Protein AF-U6N538-F1 (afdb_monomer_lite)

pLDDT: mean 81.76, std 17.02, range [31.06, 97.12]

Radius of gyration: 26.35 Å; chains: 1; bounding box: 72×77×83 Å

Structure (mmCIF, N/CA/C/O backbone):
data_AF-U6N538-F1
#
_entry.id   AF-U6N538-F1
#
loop_
_atom_site.group_PDB
_atom_site.id
_atom_site.type_symbol
_atom_site.label_atom_id
_atom_site.label_alt_id
_atom_site.label_comp_id
_atom_site.label_asym_id
_atom_site.label_entity_id
_atom_site.label_seq_id
_atom_site.pdbx_PDB_ins_code
_atom_site.Cartn_x
_atom_site.Cartn_y
_atom_site.Cartn_z
_atom_site.occupancy
_atom_site.B_iso_or_equiv
_atom_site.auth_seq_id
_atom_site.auth_comp_id
_atom_site.auth_asym_id
_atom_site.auth_atom_id
_atom_site.pdbx_PDB_model_num
ATOM 1 N N . MET A 1 1 ? 24.421 -47.923 -27.855 1.00 43.31 1 MET A N 1
ATOM 2 C CA . MET A 1 1 ? 23.206 -47.092 -27.706 1.00 43.31 1 MET A CA 1
ATOM 3 C C . MET A 1 1 ? 23.652 -45.669 -27.413 1.00 43.31 1 MET A C 1
ATOM 5 O O . MET A 1 1 ? 23.950 -45.353 -26.269 1.00 43.31 1 MET A O 1
ATOM 9 N N . ASP A 1 2 ? 23.772 -44.844 -28.453 1.00 44.78 2 ASP A N 1
ATOM 10 C CA . ASP A 1 2 ? 24.185 -43.442 -28.330 1.00 44.78 2 ASP A CA 1
ATOM 11 C C . ASP A 1 2 ? 22.988 -42.556 -27.977 1.00 44.78 2 ASP A C 1
ATOM 13 O O . ASP A 1 2 ? 22.089 -42.322 -28.790 1.00 44.78 2 ASP A O 1
ATOM 17 N N . LEU A 1 3 ? 22.975 -42.048 -26.746 1.00 48.22 3 LEU A N 1
ATOM 18 C CA . LEU A 1 3 ? 21.994 -41.071 -26.286 1.00 48.22 3 LEU A CA 1
ATOM 19 C C . LEU A 1 3 ? 22.314 -39.697 -26.892 1.00 48.22 3 LEU A C 1
ATOM 21 O O . LEU A 1 3 ? 23.148 -38.939 -26.392 1.00 48.22 3 LEU A O 1
ATOM 25 N N . LYS A 1 4 ? 21.611 -39.362 -27.980 1.00 56.00 4 LYS A N 1
ATOM 26 C CA . LYS A 1 4 ? 21.557 -38.010 -28.555 1.00 56.00 4 LYS A CA 1
ATOM 27 C C . LYS A 1 4 ? 21.114 -37.006 -27.484 1.00 56.00 4 LYS A C 1
ATOM 29 O O . LYS A 1 4 ? 19.943 -36.954 -27.113 1.00 56.00 4 LYS A O 1
ATOM 34 N N . LYS A 1 5 ? 22.043 -36.162 -27.023 1.00 48.75 5 LYS A N 1
ATOM 35 C CA . LYS A 1 5 ? 21.731 -35.006 -26.168 1.00 48.75 5 LYS A CA 1
ATOM 36 C C . LYS A 1 5 ? 20.774 -34.047 -26.900 1.00 48.75 5 LYS A C 1
ATOM 38 O O . LYS A 1 5 ? 21.002 -33.744 -28.075 1.00 48.75 5 LYS A O 1
ATOM 43 N N . PRO A 1 6 ? 19.732 -33.525 -26.231 1.00 50.28 6 PRO A N 1
ATOM 44 C CA . PRO A 1 6 ? 18.789 -32.611 -26.859 1.00 50.28 6 PRO A CA 1
ATOM 45 C C . PRO A 1 6 ? 19.463 -31.269 -27.175 1.00 50.28 6 PRO A C 1
ATOM 47 O O . PRO A 1 6 ? 20.084 -30.639 -26.315 1.00 50.28 6 PRO A O 1
ATOM 50 N N . LYS A 1 7 ? 19.320 -30.812 -28.427 1.00 46.75 7 LYS A N 1
ATOM 51 C CA . LYS A 1 7 ? 19.730 -29.471 -28.867 1.00 46.75 7 LYS A CA 1
ATOM 52 C C . LYS A 1 7 ? 18.913 -28.425 -28.106 1.00 46.75 7 LYS A C 1
ATOM 54 O O . LYS A 1 7 ? 17.742 -28.192 -28.401 1.00 46.75 7 LYS A O 1
ATOM 59 N N . ARG A 1 8 ? 19.545 -27.781 -27.124 1.00 45.06 8 ARG A N 1
ATOM 60 C CA . ARG A 1 8 ? 18.981 -26.665 -26.357 1.00 45.06 8 ARG A CA 1
ATOM 61 C C . ARG A 1 8 ? 18.745 -25.488 -27.313 1.00 45.06 8 ARG A C 1
ATOM 63 O O . ARG A 1 8 ? 19.694 -24.887 -27.811 1.00 45.06 8 ARG A O 1
ATOM 70 N N . LYS A 1 9 ? 17.475 -25.194 -27.610 1.00 47.81 9 LYS A N 1
ATOM 71 C CA . LYS A 1 9 ? 17.048 -24.072 -28.462 1.00 47.81 9 LYS A CA 1
ATOM 72 C C . LYS A 1 9 ? 17.530 -22.767 -27.812 1.00 47.81 9 LYS A C 1
ATOM 74 O O . LYS A 1 9 ? 17.053 -22.391 -26.743 1.00 47.81 9 LYS A O 1
ATOM 79 N N . ARG A 1 10 ? 18.524 -22.116 -28.423 1.00 42.56 10 ARG A N 1
ATOM 80 C CA . ARG A 1 10 ? 19.068 -20.821 -27.988 1.00 42.56 10 ARG A CA 1
ATOM 81 C C . ARG A 1 10 ? 17.936 -19.791 -28.089 1.00 42.56 10 ARG A C 1
ATOM 83 O O . ARG A 1 10 ? 17.480 -19.474 -29.183 1.00 42.56 10 ARG A O 1
ATOM 90 N N . ARG A 1 11 ? 17.423 -19.338 -26.943 1.00 40.53 11 ARG A N 1
ATOM 91 C CA . ARG A 1 11 ? 16.454 -18.237 -26.855 1.00 40.53 11 ARG A CA 1
ATOM 92 C C . ARG A 1 11 ? 17.193 -16.981 -27.331 1.00 40.53 11 ARG A C 1
ATOM 94 O O . ARG A 1 11 ? 18.205 -16.630 -26.734 1.00 40.53 11 ARG A O 1
ATOM 101 N N . ASN A 1 12 ? 16.730 -16.353 -28.412 1.00 31.58 12 ASN A N 1
ATOM 102 C CA . ASN A 1 12 ? 17.233 -15.054 -28.863 1.00 31.58 12 ASN A CA 1
ATOM 103 C C . ASN A 1 12 ? 16.897 -14.007 -27.793 1.00 31.58 12 ASN A C 1
ATOM 105 O O . ASN A 1 12 ? 15.808 -13.436 -27.787 1.00 31.58 12 ASN A O 1
ATOM 109 N N . THR A 1 13 ? 17.817 -13.775 -26.861 1.00 38.44 13 THR A N 1
ATOM 110 C CA . THR A 1 13 ? 17.845 -12.549 -26.068 1.00 38.44 13 THR A CA 1
ATOM 111 C C . THR A 1 13 ? 18.121 -11.403 -27.030 1.00 38.44 13 THR A C 1
ATOM 113 O O . THR A 1 13 ? 19.171 -11.367 -27.668 1.00 38.44 13 THR A O 1
ATOM 116 N N . LYS A 1 14 ? 17.149 -10.497 -27.185 1.00 36.59 14 LYS A N 1
ATOM 117 C CA . LYS A 1 14 ? 17.353 -9.222 -27.876 1.00 36.59 14 LYS A CA 1
ATOM 118 C C . LYS A 1 14 ? 18.520 -8.512 -27.191 1.00 36.59 14 LYS A C 1
ATOM 120 O O . LYS A 1 14 ? 18.381 -8.082 -26.051 1.00 36.59 14 LYS A O 1
ATOM 125 N N . HIS A 1 15 ? 19.661 -8.426 -27.868 1.00 31.06 15 HIS A N 1
ATOM 126 C CA . HIS A 1 15 ? 20.746 -7.552 -27.451 1.00 31.06 15 HIS A CA 1
ATOM 127 C C . HIS A 1 15 ? 20.225 -6.114 -27.474 1.00 31.06 15 HIS A C 1
ATOM 129 O O . HIS A 1 15 ? 19.773 -5.628 -28.512 1.00 31.06 15 HIS A O 1
ATOM 135 N N . HIS A 1 16 ? 20.254 -5.447 -26.322 1.00 34.03 16 HIS A N 1
ATOM 136 C CA . HIS A 1 16 ? 20.175 -3.995 -26.296 1.00 34.03 16 HIS A CA 1
ATOM 137 C C . HIS A 1 16 ? 21.401 -3.437 -27.034 1.00 34.03 16 HIS A C 1
ATOM 139 O O . HIS A 1 16 ? 22.494 -3.986 -26.874 1.00 34.03 16 HIS A O 1
ATOM 145 N N . PRO A 1 17 ? 21.244 -2.393 -27.866 1.00 36.12 17 PRO A N 1
ATOM 146 C CA . PRO A 1 17 ? 22.378 -1.791 -28.544 1.00 36.12 17 PRO A CA 1
ATOM 147 C C . PRO A 1 17 ? 23.342 -1.235 -27.496 1.00 36.12 17 PRO A C 1
ATOM 149 O O . PRO A 1 17 ? 22.990 -0.360 -26.705 1.00 36.12 17 PRO A O 1
ATOM 152 N N . VAL A 1 18 ? 24.558 -1.776 -27.495 1.00 35.47 18 VAL A N 1
ATOM 153 C CA . VAL A 1 18 ? 25.712 -1.161 -26.847 1.00 35.47 18 VAL A CA 1
ATOM 154 C C . VAL A 1 18 ? 25.915 0.177 -27.552 1.00 35.47 18 VAL A C 1
ATOM 156 O O . VAL A 1 18 ? 26.178 0.208 -28.753 1.00 35.47 18 VAL A O 1
ATOM 159 N N . TYR A 1 19 ? 25.709 1.281 -26.834 1.00 34.50 19 TYR A N 1
ATOM 160 C CA . TYR A 1 19 ? 25.955 2.614 -27.375 1.00 34.50 19 TYR A CA 1
ATOM 161 C C . TYR A 1 19 ? 27.431 2.720 -27.788 1.00 34.50 19 TYR A C 1
ATOM 163 O O . TYR A 1 19 ? 28.298 2.464 -26.945 1.00 34.50 19 TYR A O 1
ATOM 171 N N . PRO A 1 20 ? 27.747 3.084 -29.043 1.00 37.22 20 PRO A N 1
ATOM 172 C CA . PRO A 1 20 ? 29.117 3.397 -29.411 1.00 37.22 20 PRO A CA 1
ATOM 173 C C . PRO A 1 20 ? 29.584 4.656 -28.655 1.00 37.22 20 PRO A C 1
ATOM 175 O O . PRO A 1 20 ? 28.759 5.509 -28.307 1.00 37.22 20 PRO A O 1
ATOM 178 N N . PRO A 1 21 ? 30.891 4.784 -28.371 1.00 35.41 21 PRO A N 1
ATOM 179 C CA . PRO A 1 21 ? 31.444 5.992 -27.773 1.00 35.41 21 PRO A CA 1
ATOM 180 C C . PRO A 1 21 ? 31.210 7.202 -28.699 1.00 35.41 21 PRO A C 1
ATOM 182 O O . PRO A 1 21 ? 31.231 7.044 -29.922 1.00 35.41 21 PRO A O 1
ATOM 185 N N . PRO A 1 22 ? 30.986 8.409 -28.149 1.00 39.81 22 PRO A N 1
ATOM 186 C CA . PRO A 1 22 ? 30.790 9.601 -28.959 1.00 39.81 22 PRO A CA 1
ATOM 187 C C . PRO A 1 22 ? 32.109 9.960 -29.651 1.00 39.81 22 PRO A C 1
ATOM 189 O O . PRO A 1 22 ? 33.081 10.347 -29.001 1.00 39.81 22 PRO A O 1
ATOM 192 N N . HIS A 1 23 ? 32.147 9.806 -30.974 1.00 36.75 23 HIS A N 1
ATOM 193 C CA . HIS A 1 23 ? 33.182 10.414 -31.803 1.00 36.75 23 HIS A CA 1
ATOM 194 C C . HIS A 1 23 ? 33.000 11.937 -31.803 1.00 36.75 23 HIS A C 1
ATOM 196 O O . HIS A 1 23 ? 31.875 12.436 -31.818 1.00 36.75 23 HIS A O 1
ATOM 202 N N . GLY A 1 24 ? 34.125 12.650 -31.725 1.00 37.12 24 GLY A N 1
ATOM 203 C CA . GLY A 1 24 ? 34.193 14.098 -31.566 1.00 37.12 24 GLY A CA 1
ATOM 204 C C . GLY A 1 24 ? 33.397 14.864 -32.621 1.00 37.12 24 GLY A C 1
ATOM 205 O O . GLY A 1 24 ? 33.481 14.584 -33.813 1.00 37.12 24 GLY A O 1
ATOM 206 N N . MET A 1 25 ? 32.631 15.845 -32.148 1.00 37.94 25 MET A N 1
ATOM 207 C CA . MET A 1 25 ? 32.045 16.890 -32.977 1.00 37.94 25 MET A CA 1
ATOM 208 C C . MET A 1 25 ? 33.154 17.849 -33.418 1.00 37.94 25 MET A C 1
ATOM 210 O O . MET A 1 25 ? 33.597 18.687 -32.635 1.00 37.94 25 MET A O 1
ATOM 214 N N . GLU A 1 26 ? 33.574 17.745 -34.676 1.00 34.53 26 GLU A N 1
ATOM 215 C CA . GLU A 1 26 ? 34.144 18.881 -35.395 1.00 34.53 26 GLU A CA 1
ATOM 216 C C . GLU A 1 26 ? 32.994 19.756 -35.902 1.00 34.53 26 GLU A C 1
ATOM 218 O O . GLU A 1 26 ? 32.097 19.306 -36.619 1.00 34.53 26 GLU A O 1
ATOM 223 N N . ALA A 1 27 ? 33.002 21.017 -35.480 1.00 35.84 27 ALA A N 1
ATOM 224 C CA . ALA A 1 27 ? 32.077 22.033 -35.942 1.00 35.84 27 ALA A CA 1
ATOM 225 C C . ALA A 1 27 ? 32.477 22.484 -37.354 1.00 35.84 27 ALA A C 1
ATOM 227 O O . ALA A 1 27 ? 33.525 23.095 -37.541 1.00 35.84 27 ALA A O 1
ATOM 228 N N . SER A 1 28 ? 31.616 22.233 -38.338 1.00 34.34 28 SER A N 1
ATOM 229 C CA . SER A 1 28 ? 31.638 22.933 -39.623 1.00 34.34 28 SER A CA 1
ATOM 230 C C . SER A 1 28 ? 30.289 23.621 -39.819 1.00 34.34 28 SER A C 1
ATOM 232 O O . SER A 1 28 ? 29.250 22.994 -40.006 1.00 34.34 28 SER A O 1
ATOM 234 N N . VAL A 1 29 ? 30.311 24.946 -39.685 1.00 35.34 29 VAL A N 1
ATOM 235 C CA . VAL A 1 29 ? 29.186 25.839 -39.963 1.00 35.34 29 VAL A CA 1
ATOM 236 C C . VAL A 1 29 ? 29.325 26.286 -41.414 1.00 35.34 29 VAL A C 1
ATOM 238 O O . VAL A 1 29 ? 30.254 27.020 -41.740 1.00 35.34 29 VAL A O 1
ATOM 241 N N . SER A 1 30 ? 28.399 25.878 -42.281 1.00 34.09 30 SER A N 1
ATOM 242 C CA . SER A 1 30 ? 28.161 26.558 -43.556 1.00 34.09 30 SER A CA 1
ATOM 243 C C . SER A 1 30 ? 26.691 26.942 -43.657 1.00 34.09 30 SER A C 1
ATOM 245 O O . SER A 1 30 ? 25.804 26.090 -43.589 1.00 34.09 30 SER A O 1
ATOM 247 N N . ALA A 1 31 ? 26.461 28.243 -43.799 1.00 41.84 31 ALA A N 1
ATOM 248 C CA . ALA A 1 31 ? 25.170 28.851 -44.058 1.00 41.84 31 ALA A CA 1
ATOM 249 C C . ALA A 1 31 ? 24.687 28.550 -45.486 1.00 41.84 31 ALA A C 1
ATOM 251 O O . ALA A 1 31 ? 25.483 28.489 -46.420 1.00 41.84 31 ALA A O 1
ATOM 252 N N . GLY A 1 32 ? 23.371 28.423 -45.642 1.00 33.66 32 GLY A N 1
ATOM 253 C CA . GLY A 1 32 ? 22.696 28.304 -46.930 1.00 33.66 32 GLY A CA 1
ATOM 254 C C . GLY A 1 32 ? 21.190 28.204 -46.722 1.00 33.66 32 GLY A C 1
ATOM 255 O O . GLY A 1 32 ? 20.657 27.114 -46.541 1.00 33.66 32 GLY A O 1
ATOM 256 N N . ALA A 1 33 ? 20.525 29.356 -46.674 1.00 40.31 33 ALA A N 1
ATOM 257 C CA . ALA A 1 33 ? 19.075 29.463 -46.734 1.00 40.31 33 ALA A CA 1
ATOM 258 C C . ALA A 1 33 ? 18.620 29.372 -48.199 1.00 40.31 33 ALA A C 1
ATOM 260 O O . ALA A 1 33 ? 19.250 29.996 -49.043 1.00 40.31 33 ALA A O 1
ATOM 261 N N . GLU A 1 34 ? 17.534 28.646 -48.480 1.00 40.75 34 GLU A N 1
ATOM 262 C CA . GLU A 1 34 ? 16.336 29.202 -49.134 1.00 40.75 34 GLU A CA 1
ATOM 263 C C . GLU A 1 34 ? 15.205 28.164 -49.301 1.00 40.75 34 GLU A C 1
ATOM 265 O O . GLU A 1 34 ? 15.399 27.031 -49.728 1.00 40.75 34 GLU A O 1
ATOM 270 N N . ALA A 1 35 ? 14.020 28.620 -48.888 1.00 44.84 35 ALA A N 1
ATOM 271 C CA . ALA A 1 35 ? 12.656 28.327 -49.328 1.00 44.84 35 ALA A CA 1
ATOM 272 C C . ALA A 1 35 ? 12.293 26.995 -50.030 1.00 44.84 35 ALA A C 1
ATOM 274 O O . ALA A 1 35 ? 12.550 26.786 -51.211 1.00 44.84 35 ALA A O 1
ATOM 275 N N . SER A 1 36 ? 11.422 26.223 -49.369 1.00 39.75 36 SER A N 1
ATOM 276 C CA . SER A 1 36 ? 10.248 25.624 -50.021 1.00 39.75 36 SER A CA 1
ATOM 277 C C . SER A 1 36 ? 9.129 25.460 -48.988 1.00 39.75 36 SER A C 1
ATOM 279 O O . SER A 1 36 ? 9.187 24.606 -48.101 1.00 39.75 36 SER A O 1
ATOM 281 N N . GLY A 1 37 ? 8.157 26.371 -49.055 1.00 52.94 37 GLY A N 1
ATOM 282 C CA . GLY A 1 37 ? 6.896 26.297 -48.327 1.00 52.94 37 GLY A CA 1
ATOM 283 C C . GLY A 1 37 ? 5.903 25.368 -49.026 1.00 52.94 37 GLY A C 1
ATOM 284 O O . GLY A 1 37 ? 6.018 25.100 -50.218 1.00 52.94 37 GLY A O 1
ATOM 285 N N . ASP A 1 38 ? 4.919 24.925 -48.246 1.00 46.34 38 ASP A N 1
ATOM 286 C CA . ASP A 1 38 ? 3.660 24.308 -48.684 1.00 46.34 38 ASP A CA 1
ATOM 287 C C . ASP A 1 38 ? 3.651 22.808 -49.028 1.00 46.34 38 ASP A C 1
ATOM 289 O O . ASP A 1 38 ? 3.160 22.380 -50.068 1.00 46.34 38 ASP A O 1
ATOM 293 N N . SER A 1 39 ? 4.066 21.960 -48.074 1.00 46.50 39 SER A N 1
ATOM 294 C CA . SER A 1 39 ? 3.574 20.560 -48.016 1.00 46.50 39 SER A CA 1
ATOM 295 C C . SER A 1 39 ? 3.476 19.918 -46.615 1.00 46.50 39 SER A C 1
ATOM 297 O O . SER A 1 39 ? 3.164 18.735 -46.489 1.00 46.50 39 SER A O 1
ATOM 299 N N . VAL A 1 40 ? 3.671 20.669 -45.522 1.00 51.19 40 VAL A N 1
ATOM 300 C CA . VAL A 1 40 ? 3.856 20.086 -44.168 1.00 51.19 40 VAL A CA 1
ATOM 301 C C . VAL A 1 40 ? 2.545 19.832 -43.392 1.00 51.19 40 VAL A C 1
ATOM 303 O O . VAL A 1 40 ? 2.542 19.158 -42.362 1.00 51.19 40 VAL A O 1
ATOM 306 N N . LEU A 1 41 ? 1.388 20.295 -43.873 1.00 51.59 41 LEU A N 1
ATOM 307 C CA . LEU A 1 41 ? 0.141 20.237 -43.089 1.00 51.59 41 LEU A CA 1
ATOM 308 C C . LEU A 1 41 ? -0.630 18.904 -43.169 1.00 51.59 41 LEU A C 1
ATOM 310 O O . LEU A 1 41 ? -1.440 18.631 -42.284 1.00 51.59 41 LEU A O 1
ATOM 314 N N . ALA A 1 42 ? -0.351 18.036 -44.148 1.00 50.50 42 ALA A N 1
ATOM 315 C CA . ALA A 1 42 ? -1.092 16.778 -44.324 1.00 50.50 42 ALA A CA 1
ATOM 316 C C . ALA A 1 42 ? -0.495 15.568 -43.568 1.00 50.50 42 ALA A C 1
ATOM 318 O O . ALA A 1 42 ? -1.235 14.651 -43.221 1.00 50.50 42 ALA A O 1
ATOM 319 N N . GLY A 1 43 ? 0.808 15.569 -43.249 1.00 53.62 43 GLY A N 1
ATOM 320 C CA . GLY A 1 43 ? 1.467 14.467 -42.516 1.00 53.62 43 GLY A CA 1
ATOM 321 C C . GLY A 1 43 ? 1.247 14.481 -40.994 1.00 53.62 43 GLY A C 1
ATOM 322 O O . GLY A 1 43 ? 1.397 13.468 -40.316 1.00 53.62 43 GLY A O 1
ATOM 323 N N . SER A 1 44 ? 0.829 15.624 -40.441 1.00 64.62 44 SER A N 1
ATOM 324 C CA . SER A 1 44 ? 0.655 15.836 -38.993 1.00 64.62 44 SER A CA 1
ATOM 325 C C . SER A 1 44 ? -0.539 15.073 -38.398 1.00 64.62 44 SER A C 1
ATOM 327 O O . SER A 1 44 ? -0.501 14.660 -37.236 1.00 64.62 44 SER A O 1
ATOM 329 N N . SER A 1 45 ? -1.611 14.859 -39.167 1.00 72.69 45 SER A N 1
ATOM 330 C CA . SER A 1 45 ? -2.838 14.221 -38.667 1.00 72.69 45 SER A CA 1
ATOM 331 C C . SER A 1 45 ? -2.724 12.693 -38.604 1.00 72.69 45 SER A C 1
ATOM 333 O O . SER A 1 45 ? -3.158 12.080 -37.624 1.00 72.69 45 SER A O 1
ATOM 335 N N . THR A 1 46 ? -2.079 12.074 -39.595 1.00 80.44 46 THR A N 1
ATOM 336 C CA . THR A 1 46 ? -1.869 10.621 -39.665 1.00 80.44 46 THR A CA 1
ATOM 337 C C . THR A 1 46 ? -0.902 10.128 -38.596 1.00 80.44 46 THR A C 1
ATOM 339 O O . THR A 1 46 ? -1.191 9.137 -37.924 1.00 80.44 46 THR A O 1
ATOM 342 N N . ASP A 1 47 ? 0.191 10.850 -38.352 1.00 80.25 47 ASP A N 1
ATOM 343 C CA . ASP A 1 47 ? 1.186 10.467 -37.343 1.00 80.25 47 ASP A CA 1
ATOM 344 C C . ASP A 1 47 ? 0.641 10.597 -35.912 1.00 80.25 47 ASP A C 1
ATOM 346 O O . ASP A 1 47 ? 0.861 9.725 -35.058 1.00 80.25 47 ASP A O 1
ATOM 350 N N . LYS A 1 48 ? -0.166 11.635 -35.649 1.00 83.50 48 LYS A N 1
ATOM 351 C CA . LYS A 1 48 ? -0.910 11.779 -34.386 1.00 83.50 48 LYS A CA 1
ATOM 352 C C . LYS A 1 48 ? -1.897 10.632 -34.175 1.00 83.50 48 LYS A C 1
ATOM 354 O O . LYS A 1 48 ? -1.948 10.060 -33.090 1.00 83.50 48 LYS A O 1
ATOM 359 N N . LEU A 1 49 ? -2.631 10.229 -35.210 1.00 85.31 49 LEU A N 1
ATOM 360 C CA . LEU A 1 49 ? -3.555 9.101 -35.106 1.00 85.31 49 LEU A CA 1
ATOM 361 C C . LEU A 1 49 ? -2.823 7.770 -34.854 1.00 85.31 49 LEU A C 1
ATOM 363 O O . LEU A 1 49 ? -3.267 6.964 -34.036 1.00 85.31 49 LEU A O 1
ATOM 367 N N . ILE A 1 50 ? -1.691 7.533 -35.525 1.00 86.19 50 ILE A N 1
ATOM 368 C CA . ILE A 1 50 ? -0.881 6.319 -35.341 1.00 86.19 50 ILE A CA 1
ATOM 369 C C . ILE A 1 50 ? -0.302 6.262 -33.921 1.00 86.19 50 ILE A C 1
ATOM 371 O O . ILE A 1 50 ? -0.356 5.211 -33.277 1.00 86.19 50 ILE A O 1
ATOM 375 N N . SER A 1 51 ? 0.226 7.377 -33.409 1.00 85.25 51 SER A N 1
ATOM 376 C CA . SER A 1 51 ? 0.741 7.456 -32.036 1.00 85.25 51 SER A CA 1
ATOM 377 C C . SER A 1 51 ? -0.354 7.234 -30.986 1.00 85.25 51 SER A C 1
ATOM 379 O O . SER A 1 51 ? -0.135 6.452 -30.059 1.00 85.25 51 SER A O 1
ATOM 381 N N . LEU A 1 52 ? -1.551 7.801 -31.177 1.00 86.75 52 LEU A N 1
ATOM 382 C CA . LEU A 1 52 ? -2.708 7.570 -30.306 1.00 86.75 52 LEU A CA 1
ATOM 383 C C . LEU A 1 52 ? -3.123 6.091 -30.297 1.00 86.75 52 LEU A C 1
ATOM 385 O O . LEU A 1 52 ? -3.306 5.506 -29.232 1.00 86.75 52 LEU A O 1
ATOM 389 N N . LYS A 1 53 ? -3.205 5.450 -31.473 1.00 90.62 53 LYS A N 1
ATOM 390 C CA . LYS A 1 53 ? -3.528 4.016 -31.586 1.00 90.62 53 LYS A CA 1
ATOM 391 C C . LYS A 1 53 ? -2.502 3.137 -30.869 1.00 90.62 53 LYS A C 1
ATOM 393 O O . LYS A 1 53 ? -2.883 2.192 -30.183 1.00 90.62 53 LYS A O 1
ATOM 398 N N . ARG A 1 54 ? -1.206 3.450 -30.989 1.00 88.50 54 ARG A N 1
ATOM 399 C CA . ARG A 1 54 ? -0.137 2.728 -30.274 1.00 88.50 54 ARG A CA 1
ATOM 400 C C . ARG A 1 54 ? -0.230 2.925 -28.761 1.00 88.50 54 ARG A C 1
ATOM 402 O O . ARG A 1 54 ? -0.077 1.952 -28.029 1.00 88.50 54 ARG A O 1
ATOM 409 N N . ALA A 1 55 ? -0.497 4.148 -28.303 1.00 86.56 55 ALA A N 1
ATOM 410 C CA . ALA A 1 55 ? -0.671 4.453 -26.885 1.00 86.56 55 ALA A CA 1
ATOM 411 C C . ALA A 1 55 ? -1.887 3.723 -26.293 1.00 86.56 55 ALA A C 1
ATOM 413 O O . ALA A 1 55 ? -1.766 3.092 -25.247 1.00 86.56 55 ALA A O 1
ATOM 414 N N . ALA A 1 56 ? -3.021 3.724 -27.001 1.00 88.56 56 ALA A N 1
ATOM 415 C CA . ALA A 1 56 ? -4.216 2.987 -26.602 1.00 88.56 56 ALA A CA 1
ATOM 416 C C . ALA A 1 56 ? -3.958 1.474 -26.546 1.00 88.56 56 ALA A C 1
ATOM 418 O O . ALA A 1 56 ? -4.258 0.837 -25.542 1.00 88.56 56 ALA A O 1
ATOM 419 N N . ALA A 1 57 ? -3.338 0.895 -27.581 1.00 90.06 57 ALA A N 1
ATOM 420 C CA . ALA A 1 57 ? -3.001 -0.530 -27.601 1.00 90.06 57 ALA A CA 1
ATOM 421 C C . ALA A 1 57 ? -2.060 -0.924 -26.447 1.00 90.06 57 ALA A C 1
ATOM 423 O O . ALA A 1 57 ? -2.235 -1.978 -25.837 1.00 90.06 57 ALA A O 1
ATOM 424 N N . TYR A 1 58 ? -1.084 -0.070 -26.127 1.00 87.50 58 TYR A N 1
ATOM 425 C CA . TYR A 1 58 ? -0.197 -0.252 -24.979 1.00 87.50 58 TYR A CA 1
ATOM 426 C C .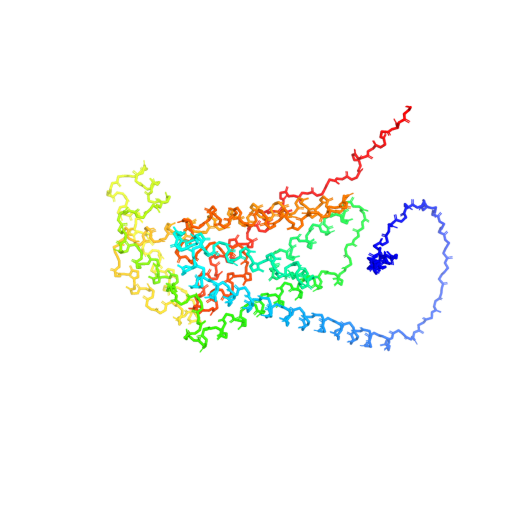 TYR A 1 58 ? -0.967 -0.201 -23.651 1.00 87.50 58 TYR A C 1
ATOM 428 O O . TYR A 1 58 ? -0.829 -1.112 -22.837 1.00 87.50 58 TYR A O 1
ATOM 436 N N . PHE A 1 59 ? -1.826 0.806 -23.469 1.00 89.00 59 PHE A N 1
ATOM 437 C CA . PHE A 1 59 ? -2.663 0.953 -22.278 1.00 89.00 59 PHE A CA 1
ATOM 438 C C . PHE A 1 59 ? -3.572 -0.263 -22.066 1.00 89.00 59 PHE A C 1
ATOM 440 O O . PHE A 1 59 ? -3.550 -0.854 -20.993 1.00 89.00 59 PHE A O 1
ATOM 447 N N . PHE A 1 60 ? -4.316 -0.694 -23.091 1.00 90.81 60 PHE A N 1
ATOM 448 C CA . PHE A 1 60 ? -5.209 -1.853 -22.988 1.00 90.81 60 PHE A CA 1
ATOM 449 C C . PHE A 1 60 ? -4.458 -3.145 -22.682 1.00 90.81 60 PHE A C 1
ATOM 451 O O . PHE A 1 60 ? -4.912 -3.943 -21.864 1.00 90.81 60 PHE A O 1
ATOM 458 N N . ARG A 1 61 ? -3.296 -3.352 -23.311 1.00 89.75 61 ARG A N 1
ATOM 459 C CA . ARG A 1 61 ? -2.460 -4.521 -23.036 1.00 89.75 61 ARG A CA 1
ATOM 460 C C . ARG A 1 61 ? -2.005 -4.548 -21.578 1.00 89.75 61 ARG A C 1
ATOM 462 O O . ARG A 1 61 ? -2.093 -5.598 -20.946 1.00 89.75 61 ARG A O 1
ATOM 469 N N . ASN A 1 62 ? -1.528 -3.421 -21.055 1.00 86.75 62 ASN A N 1
ATOM 470 C CA . ASN A 1 62 ? -1.086 -3.336 -19.666 1.00 86.75 62 ASN A CA 1
ATOM 471 C C . ASN A 1 62 ? -2.250 -3.435 -18.683 1.00 86.75 62 ASN A C 1
ATOM 473 O O . ASN A 1 62 ? -2.123 -4.113 -17.672 1.00 86.75 62 ASN A O 1
ATOM 477 N N . TYR A 1 63 ? -3.396 -2.838 -19.005 1.00 90.38 63 TYR A N 1
ATOM 478 C CA . TYR A 1 63 ? -4.612 -2.950 -18.209 1.00 90.38 63 TYR A CA 1
ATOM 479 C C . TYR A 1 63 ? -5.073 -4.409 -18.092 1.00 90.38 63 TYR A C 1
ATOM 481 O O . TYR A 1 63 ? -5.281 -4.903 -16.988 1.00 90.38 63 TYR A O 1
ATOM 489 N N . ALA A 1 64 ? -5.148 -5.137 -19.211 1.00 91.06 64 ALA A N 1
ATOM 490 C CA . ALA A 1 64 ? -5.516 -6.552 -19.212 1.00 91.06 64 ALA A CA 1
ATOM 491 C C . ALA A 1 64 ? -4.502 -7.418 -18.444 1.00 91.06 64 ALA A C 1
ATOM 493 O O . ALA A 1 64 ? -4.894 -8.285 -17.663 1.00 91.06 64 ALA A O 1
ATOM 494 N N . ALA A 1 65 ? -3.202 -7.162 -18.626 1.00 88.88 65 ALA A N 1
ATOM 495 C CA . ALA A 1 65 ? -2.155 -7.836 -17.861 1.00 88.88 65 ALA A CA 1
ATOM 496 C C . ALA A 1 65 ? -2.258 -7.527 -16.358 1.00 88.88 65 ALA A C 1
ATOM 498 O O . ALA A 1 65 ? -2.090 -8.429 -15.542 1.00 88.88 65 ALA A O 1
ATOM 499 N N . SER A 1 66 ? -2.587 -6.283 -15.999 1.00 89.69 66 SER A N 1
ATOM 500 C CA . SER A 1 66 ? -2.807 -5.861 -14.617 1.00 89.69 66 SER A CA 1
ATOM 501 C C . SER A 1 66 ? -4.018 -6.554 -13.999 1.00 89.69 66 SER A C 1
ATOM 503 O O . SER A 1 66 ? -3.907 -7.056 -12.885 1.00 89.69 66 SER A O 1
ATOM 505 N N . ILE A 1 67 ? -5.146 -6.655 -14.712 1.00 92.75 67 ILE A N 1
ATOM 506 C CA . ILE A 1 67 ? -6.314 -7.414 -14.239 1.00 92.75 67 ILE A CA 1
ATOM 507 C C . ILE A 1 67 ? -5.920 -8.863 -13.958 1.00 92.75 67 ILE A C 1
ATOM 509 O O . ILE A 1 67 ? -6.206 -9.380 -12.880 1.00 92.75 67 ILE A O 1
ATOM 513 N N . ALA A 1 68 ? -5.250 -9.516 -14.912 1.00 92.25 68 ALA A N 1
ATOM 514 C CA . ALA A 1 68 ? -4.840 -10.907 -14.760 1.00 92.25 68 ALA A CA 1
ATOM 515 C C . ALA A 1 68 ? -3.898 -11.091 -13.559 1.00 92.25 68 ALA A C 1
ATOM 517 O O . ALA A 1 68 ? -4.079 -12.026 -12.782 1.00 92.25 68 ALA A O 1
ATOM 518 N N . PHE A 1 69 ? -2.940 -10.177 -13.380 1.00 90.31 69 PHE A N 1
ATOM 519 C CA . PHE A 1 69 ? -2.020 -10.179 -12.247 1.00 90.31 69 PHE A CA 1
ATOM 520 C C . PHE A 1 69 ? -2.746 -9.995 -10.913 1.00 90.31 69 PHE A C 1
ATOM 522 O O . PHE A 1 69 ? -2.600 -10.828 -10.025 1.00 90.31 69 PHE A O 1
ATOM 529 N N . HIS A 1 70 ? -3.562 -8.947 -10.778 1.00 91.44 70 HIS A N 1
ATOM 530 C CA . HIS A 1 70 ? -4.257 -8.633 -9.530 1.00 91.44 70 HIS A CA 1
ATOM 531 C C . HIS A 1 70 ? -5.277 -9.711 -9.153 1.00 91.44 70 HIS A C 1
ATOM 533 O O . HIS A 1 70 ? -5.376 -10.080 -7.986 1.00 91.44 70 HIS A O 1
ATOM 539 N N . ALA A 1 71 ? -5.980 -10.287 -10.135 1.00 92.50 71 ALA A N 1
ATOM 540 C CA . ALA A 1 71 ? -6.839 -11.443 -9.901 1.00 92.50 71 ALA A CA 1
ATOM 541 C C . ALA A 1 71 ? -6.018 -12.649 -9.418 1.00 92.50 71 ALA A C 1
ATOM 543 O O . ALA A 1 71 ? -6.390 -13.307 -8.448 1.00 92.50 71 ALA A O 1
ATOM 544 N N . TYR A 1 72 ? -4.870 -12.913 -10.044 1.00 92.38 72 TYR A N 1
ATOM 545 C CA . TYR A 1 72 ? -3.987 -14.008 -9.655 1.00 92.38 72 TYR A CA 1
ATOM 546 C C . TYR A 1 72 ? -3.479 -13.870 -8.214 1.00 92.38 72 TYR A C 1
ATOM 548 O O . TYR A 1 72 ? -3.629 -14.803 -7.426 1.00 92.38 72 TYR A O 1
ATOM 556 N N . ILE A 1 73 ? -2.932 -12.709 -7.841 1.00 90.06 73 ILE A N 1
ATOM 557 C CA . ILE A 1 73 ? -2.409 -12.487 -6.483 1.00 90.06 73 ILE A CA 1
ATOM 558 C C . ILE A 1 73 ? -3.512 -12.379 -5.423 1.00 90.06 73 ILE A C 1
ATOM 560 O O . ILE A 1 73 ? -3.226 -12.613 -4.255 1.00 90.06 73 ILE A O 1
ATOM 564 N N . ALA A 1 74 ? -4.755 -12.059 -5.796 1.00 90.44 74 ALA A N 1
ATOM 565 C CA . ALA A 1 74 ? -5.885 -12.069 -4.868 1.00 90.44 74 ALA A CA 1
ATOM 566 C C . ALA A 1 74 ? -6.380 -13.497 -4.592 1.00 90.44 74 ALA A C 1
ATOM 568 O O . ALA A 1 74 ? -6.534 -13.902 -3.440 1.00 90.44 74 ALA A O 1
ATOM 569 N N . PHE A 1 75 ? -6.627 -14.275 -5.649 1.00 92.19 75 PHE A N 1
ATOM 570 C CA . PHE A 1 75 ? -7.279 -15.577 -5.523 1.00 92.19 75 PHE A CA 1
ATOM 571 C C . PHE A 1 75 ? -6.313 -16.714 -5.196 1.00 92.19 75 PHE A C 1
ATOM 573 O O . PHE A 1 75 ? -6.700 -17.646 -4.492 1.00 92.19 75 PHE A O 1
ATOM 580 N N . LEU A 1 76 ? -5.060 -16.670 -5.662 1.00 92.06 76 LEU A N 1
ATOM 581 C CA . LEU A 1 76 ? -4.132 -17.770 -5.408 1.00 92.06 76 LEU A CA 1
ATOM 582 C C . LEU A 1 76 ? -3.832 -17.950 -3.908 1.00 92.06 76 LEU A C 1
ATOM 584 O O . LEU A 1 76 ? -3.961 -19.080 -3.434 1.00 92.06 76 LEU A O 1
ATOM 588 N N . PRO A 1 77 ? -3.500 -16.903 -3.123 1.00 89.25 77 PRO A N 1
ATOM 589 C CA . PRO A 1 77 ? -3.328 -17.056 -1.681 1.00 89.25 77 PRO A CA 1
ATOM 590 C C . PRO A 1 77 ? -4.586 -17.572 -0.986 1.00 89.25 77 PRO A C 1
ATOM 592 O O . PRO A 1 77 ? -4.504 -18.478 -0.162 1.00 89.25 77 PRO A O 1
ATOM 595 N N . ALA A 1 78 ? -5.757 -17.078 -1.385 1.00 89.00 78 ALA A N 1
ATOM 596 C CA . ALA A 1 78 ? -7.038 -17.504 -0.833 1.00 89.00 78 ALA A CA 1
ATOM 597 C C . ALA A 1 78 ? -7.328 -18.996 -1.050 1.00 89.00 78 ALA A C 1
ATOM 599 O O . ALA A 1 78 ? -7.907 -19.648 -0.185 1.00 89.00 78 ALA A O 1
ATOM 600 N N . LEU A 1 79 ? -6.896 -19.546 -2.188 1.00 92.19 79 LEU A N 1
ATOM 601 C CA . LEU A 1 79 ? -6.994 -20.973 -2.486 1.00 92.19 79 LEU A CA 1
ATOM 602 C C . LEU A 1 79 ? -5.935 -21.788 -1.736 1.00 92.19 79 LEU A C 1
ATOM 604 O O . LEU A 1 79 ? -6.229 -22.873 -1.236 1.00 92.19 79 LEU A O 1
ATOM 608 N N . LEU A 1 80 ? -4.702 -21.282 -1.655 1.00 92.62 80 LEU A N 1
ATOM 609 C CA . LEU A 1 80 ? -3.583 -22.012 -1.063 1.00 92.62 80 LEU A CA 1
ATOM 610 C C . LEU A 1 80 ? -3.635 -22.050 0.467 1.00 92.62 80 LEU A C 1
ATOM 612 O O . LEU A 1 80 ? -3.290 -23.082 1.034 1.00 92.62 80 LEU A O 1
ATOM 616 N N . ILE A 1 81 ? -4.069 -20.983 1.144 1.00 90.81 81 ILE A N 1
ATOM 617 C CA . ILE A 1 81 ? -4.077 -20.910 2.616 1.00 90.81 81 ILE A CA 1
ATOM 618 C C . ILE A 1 81 ? -4.887 -22.064 3.245 1.00 90.81 81 ILE A C 1
ATOM 620 O O . ILE A 1 81 ? -4.324 -22.771 4.085 1.00 90.81 81 ILE A O 1
ATOM 624 N N . PRO A 1 82 ? -6.146 -22.348 2.845 1.00 91.62 82 PRO A N 1
ATOM 625 C CA . PRO A 1 82 ? -6.918 -23.455 3.415 1.00 91.62 82 PRO A CA 1
ATOM 626 C C . PRO A 1 82 ? -6.322 -24.833 3.120 1.00 91.62 82 PRO A C 1
ATOM 628 O O . PRO A 1 82 ? -6.476 -25.753 3.924 1.00 91.62 82 PRO A O 1
ATOM 631 N N . ILE A 1 83 ? -5.663 -24.990 1.966 1.00 94.69 83 ILE A N 1
ATOM 632 C CA . ILE A 1 83 ? -4.983 -26.234 1.588 1.00 94.69 83 ILE A CA 1
ATOM 633 C C . ILE A 1 83 ? -3.764 -26.421 2.490 1.00 94.69 83 ILE A C 1
ATOM 635 O O . ILE A 1 83 ? -3.658 -27.435 3.178 1.00 94.69 83 ILE A O 1
ATOM 639 N N . LEU A 1 84 ? -2.888 -25.416 2.552 1.00 92.81 84 LEU A N 1
ATOM 640 C CA . LEU A 1 84 ? -1.665 -25.458 3.345 1.00 92.81 84 LEU A CA 1
ATOM 641 C C . LEU A 1 84 ? -1.966 -25.634 4.834 1.00 92.81 84 LEU A C 1
ATOM 643 O O . LEU A 1 84 ? -1.359 -26.487 5.475 1.00 92.81 84 LEU A O 1
ATOM 647 N N . GLY A 1 85 ? -2.968 -24.930 5.364 1.00 93.00 85 GLY A N 1
ATOM 648 C CA . GLY A 1 85 ? -3.396 -25.059 6.758 1.00 93.00 85 GLY A CA 1
ATOM 649 C C . GLY A 1 85 ? -3.873 -26.465 7.145 1.00 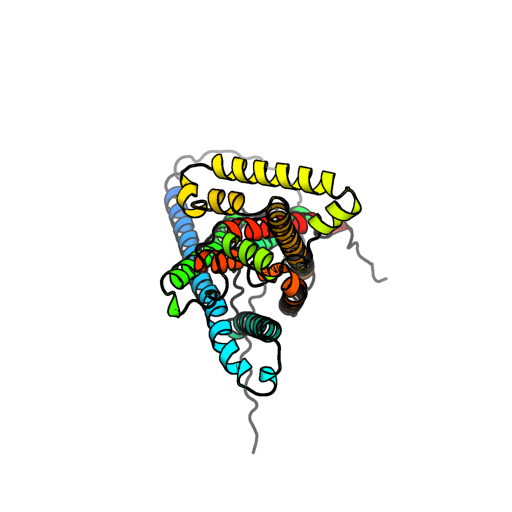93.00 85 GLY A C 1
ATOM 650 O O . GLY A 1 85 ? -3.846 -26.817 8.322 1.00 93.00 85 GLY A O 1
ATOM 651 N N . LYS A 1 86 ? -4.265 -27.304 6.176 1.00 95.31 86 LYS A N 1
ATOM 652 C CA . LYS A 1 86 ? -4.656 -28.708 6.405 1.00 95.31 86 LYS A CA 1
ATOM 653 C C . LYS A 1 86 ? -3.527 -29.706 6.145 1.00 95.31 86 LYS A C 1
ATOM 655 O O . LYS A 1 86 ? -3.622 -30.853 6.575 1.00 95.31 86 LYS A O 1
ATOM 660 N N . THR A 1 87 ? -2.467 -29.301 5.452 1.00 93.69 87 THR A N 1
ATOM 661 C CA . THR A 1 87 ? -1.349 -30.183 5.088 1.00 93.69 87 THR A CA 1
ATOM 662 C C . THR A 1 87 ? -0.211 -30.107 6.100 1.00 93.69 87 THR A C 1
ATOM 664 O O . THR A 1 87 ? 0.206 -29.025 6.505 1.00 93.69 87 THR A O 1
ATOM 667 N N . THR A 1 88 ? 0.356 -31.246 6.491 1.00 92.50 88 THR A N 1
ATOM 668 C CA . THR A 1 88 ? 1.613 -31.282 7.250 1.00 92.50 88 THR A CA 1
ATOM 669 C C . THR A 1 88 ? 2.797 -30.993 6.311 1.00 92.50 88 THR A C 1
ATOM 671 O O . THR A 1 88 ? 2.795 -31.471 5.178 1.00 92.50 88 THR A O 1
ATOM 674 N N . PRO A 1 89 ? 3.813 -30.206 6.726 1.00 90.56 89 PRO A N 1
ATOM 675 C CA . PRO A 1 89 ? 4.047 -29.643 8.064 1.00 90.56 89 PRO A CA 1
ATOM 676 C C . PRO A 1 89 ? 3.375 -28.278 8.333 1.00 90.56 89 PRO A C 1
ATOM 678 O O . PRO A 1 89 ? 3.455 -27.772 9.452 1.00 90.56 89 PRO A O 1
ATOM 681 N N . PHE A 1 90 ? 2.729 -27.679 7.331 1.00 91.62 90 PHE A N 1
ATOM 682 C CA . PHE A 1 90 ? 2.202 -26.308 7.364 1.00 91.62 90 PHE A CA 1
ATOM 683 C C . PHE A 1 90 ? 1.012 -26.099 8.308 1.00 91.62 90 PHE A C 1
ATOM 685 O O . PHE A 1 90 ? 0.781 -24.981 8.753 1.00 91.62 90 PHE A O 1
ATOM 692 N N . SER A 1 91 ? 0.304 -27.160 8.693 1.00 90.25 91 SER A N 1
ATOM 693 C CA . SER A 1 91 ? -0.814 -27.089 9.644 1.00 90.25 91 SER A CA 1
ATOM 694 C C . SER A 1 91 ? -0.437 -26.566 11.035 1.00 90.25 91 SER A C 1
ATOM 696 O O . SER A 1 91 ? -1.313 -26.176 11.800 1.00 90.25 91 SER A O 1
ATOM 698 N N . ARG A 1 92 ? 0.859 -26.548 11.378 1.00 90.19 92 ARG A N 1
ATOM 699 C CA . ARG A 1 92 ? 1.378 -25.971 12.632 1.00 90.19 92 ARG A CA 1
ATOM 700 C C . ARG A 1 92 ? 1.818 -24.513 12.502 1.00 90.19 92 ARG A C 1
ATOM 702 O O . ARG A 1 92 ? 2.244 -23.924 13.492 1.00 90.19 92 ARG A O 1
ATOM 709 N N . TRP A 1 93 ? 1.809 -23.956 11.296 1.00 87.81 93 TRP A N 1
ATOM 710 C CA . TRP A 1 93 ? 2.259 -22.590 11.059 1.00 87.81 93 TRP A CA 1
ATOM 711 C C . TRP A 1 93 ? 1.161 -21.602 11.446 1.00 87.81 93 TRP A C 1
ATOM 713 O O . TRP A 1 93 ? -0.027 -21.917 11.389 1.00 87.81 93 TRP A O 1
ATOM 723 N N . SER A 1 94 ? 1.554 -20.390 11.839 1.00 87.56 94 SER A N 1
ATOM 724 C CA . SER A 1 94 ? 0.590 -19.317 12.075 1.00 87.56 94 SER A CA 1
ATOM 725 C C . SER A 1 94 ? -0.097 -18.916 10.767 1.00 87.56 94 SER A C 1
ATOM 727 O O . SER A 1 94 ? 0.488 -19.024 9.685 1.00 87.56 94 SER A O 1
ATOM 729 N N . SER A 1 95 ? -1.327 -18.400 10.864 1.00 85.12 95 SER A N 1
ATOM 730 C CA . SER A 1 95 ? -2.047 -17.869 9.697 1.00 85.12 95 SER A CA 1
ATOM 731 C C . SER A 1 95 ? -1.220 -16.805 8.970 1.00 85.12 95 SER A C 1
ATOM 733 O O . SER A 1 95 ? -1.149 -16.820 7.747 1.00 85.12 95 SER A O 1
ATOM 735 N N . ASP A 1 96 ? -0.533 -15.940 9.720 1.00 79.25 96 ASP A N 1
ATOM 736 C CA . ASP A 1 96 ? 0.349 -14.907 9.174 1.00 79.25 96 ASP A CA 1
ATOM 737 C C . ASP A 1 96 ? 1.482 -15.515 8.330 1.00 79.25 96 ASP A C 1
ATOM 739 O O . ASP A 1 96 ? 1.723 -15.074 7.208 1.00 79.25 96 ASP A O 1
ATOM 743 N N . ALA A 1 97 ? 2.138 -16.574 8.819 1.00 82.38 97 ALA A N 1
ATOM 744 C CA . ALA A 1 97 ? 3.211 -17.248 8.087 1.00 82.38 97 ALA A CA 1
ATOM 745 C C . ALA A 1 97 ? 2.710 -17.911 6.792 1.00 82.38 97 ALA A C 1
ATOM 747 O O . ALA A 1 97 ? 3.397 -17.864 5.769 1.00 82.38 97 ALA A O 1
ATOM 748 N N . LEU A 1 98 ? 1.506 -18.495 6.811 1.00 87.38 98 LEU A N 1
ATOM 749 C CA . LEU A 1 98 ? 0.871 -19.046 5.609 1.00 87.38 98 LEU A CA 1
ATOM 750 C C . LEU A 1 98 ? 0.518 -17.947 4.601 1.00 87.38 98 LEU A C 1
ATOM 752 O O . LEU A 1 98 ? 0.751 -18.120 3.403 1.00 87.38 98 LEU A O 1
ATOM 756 N N . THR A 1 99 ? 0.016 -16.803 5.066 1.00 83.81 99 THR A N 1
ATOM 757 C CA . THR A 1 99 ? -0.250 -15.640 4.211 1.00 83.81 99 THR A CA 1
ATOM 758 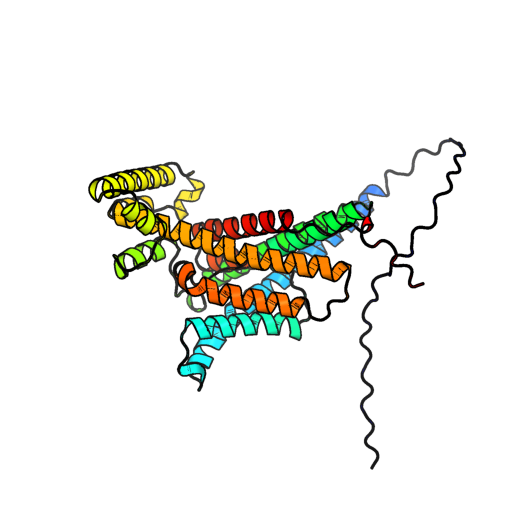C C . THR A 1 99 ? 1.031 -15.152 3.542 1.00 83.81 99 THR A C 1
ATOM 760 O O . THR A 1 99 ? 1.066 -15.027 2.320 1.00 83.81 99 THR A O 1
ATOM 763 N N . VAL A 1 100 ? 2.122 -14.966 4.296 1.00 80.38 100 VAL A N 1
ATOM 764 C CA . VAL A 1 100 ? 3.409 -14.553 3.710 1.00 80.38 100 VAL A CA 1
ATOM 765 C C . VAL A 1 100 ? 3.893 -15.550 2.667 1.00 80.38 100 VAL A C 1
ATOM 767 O O . VAL A 1 100 ? 4.260 -15.156 1.560 1.00 80.38 100 VAL A O 1
ATOM 770 N N . LEU A 1 101 ? 3.885 -16.843 3.001 1.00 86.00 101 LEU A N 1
ATOM 771 C CA . LEU A 1 101 ? 4.350 -17.888 2.095 1.00 86.00 101 LEU A CA 1
ATOM 772 C C . LEU A 1 101 ? 3.549 -17.888 0.791 1.00 86.00 101 LEU A C 1
ATOM 774 O O . LEU A 1 101 ? 4.127 -17.960 -0.291 1.00 86.00 101 LEU A O 1
ATOM 778 N N . THR A 1 102 ? 2.225 -17.804 0.875 1.00 89.00 102 THR A N 1
ATOM 779 C CA . THR A 1 102 ? 1.357 -17.864 -0.305 1.00 89.00 102 THR A CA 1
ATOM 780 C C . THR A 1 102 ? 1.450 -16.614 -1.172 1.00 89.00 102 THR A C 1
ATOM 782 O O . THR A 1 102 ? 1.511 -16.741 -2.395 1.00 89.00 102 THR A O 1
ATOM 785 N N . VAL A 1 103 ? 1.560 -15.426 -0.570 1.00 82.75 103 VAL A N 1
ATOM 786 C CA . VAL A 1 103 ? 1.837 -14.173 -1.291 1.00 82.75 103 VAL A CA 1
ATOM 787 C C . VAL A 1 103 ? 3.201 -14.235 -1.979 1.00 82.75 103 VAL A C 1
ATOM 789 O O . VAL A 1 103 ? 3.326 -13.856 -3.146 1.00 82.75 103 VAL A O 1
ATOM 792 N N . PHE A 1 104 ? 4.225 -14.759 -1.302 1.00 84.00 104 PHE A N 1
ATOM 793 C CA . PHE A 1 104 ? 5.549 -14.945 -1.888 1.00 84.00 104 PHE A CA 1
ATOM 794 C C . PHE A 1 104 ? 5.517 -15.918 -3.066 1.00 84.00 104 PHE A C 1
ATOM 796 O O . PHE A 1 104 ? 6.031 -15.601 -4.136 1.00 84.00 104 PHE A O 1
ATOM 803 N N . VAL A 1 105 ? 4.882 -17.082 -2.898 1.00 88.31 105 VAL A N 1
ATOM 804 C CA . VAL A 1 105 ? 4.728 -18.077 -3.966 1.00 88.31 105 VAL A CA 1
ATOM 805 C C . VAL A 1 105 ? 3.981 -17.471 -5.148 1.00 88.31 105 VAL A C 1
ATOM 807 O O . VAL A 1 105 ? 4.428 -17.647 -6.278 1.00 88.31 105 VAL A O 1
ATOM 810 N N . ALA A 1 106 ? 2.906 -16.712 -4.919 1.00 88.25 106 ALA A N 1
ATOM 811 C CA . ALA A 1 106 ? 2.182 -16.024 -5.983 1.00 88.25 106 ALA A CA 1
ATOM 812 C C . ALA A 1 106 ? 3.100 -15.062 -6.757 1.00 88.25 106 ALA A C 1
ATOM 814 O O . ALA A 1 106 ? 3.249 -15.189 -7.972 1.00 88.25 106 ALA A O 1
ATOM 815 N N . ASN A 1 107 ? 3.804 -14.166 -6.067 1.00 83.00 107 ASN A N 1
ATOM 816 C CA . ASN A 1 107 ? 4.709 -13.220 -6.722 1.00 83.00 107 ASN A CA 1
ATOM 817 C C . ASN A 1 107 ? 5.866 -13.920 -7.458 1.00 83.00 107 ASN A C 1
ATOM 819 O O . ASN A 1 107 ? 6.157 -13.606 -8.613 1.00 83.00 107 ASN A O 1
ATOM 823 N N . ALA A 1 108 ? 6.497 -14.915 -6.829 1.00 84.88 108 ALA A N 1
ATOM 824 C CA . ALA A 1 108 ? 7.604 -15.667 -7.414 1.00 84.88 108 ALA A CA 1
ATOM 825 C C . ALA A 1 108 ? 7.180 -16.439 -8.673 1.00 84.88 108 ALA A C 1
ATOM 827 O O . ALA A 1 108 ? 7.859 -16.393 -9.699 1.00 84.88 108 ALA A O 1
ATOM 828 N N . THR A 1 109 ? 6.043 -17.138 -8.606 1.00 88.88 109 THR A N 1
ATOM 829 C CA . THR A 1 109 ? 5.522 -17.936 -9.725 1.00 88.88 109 THR A CA 1
ATOM 830 C C . THR A 1 109 ? 5.067 -17.059 -10.880 1.00 88.88 109 THR A C 1
ATOM 832 O O . THR A 1 109 ? 5.363 -17.394 -12.023 1.00 88.88 109 THR A O 1
ATOM 835 N N . TRP A 1 110 ? 4.427 -15.917 -10.612 1.00 86.38 110 TRP A N 1
ATOM 836 C CA . TRP A 1 110 ? 4.057 -14.968 -11.662 1.00 86.38 110 TRP A CA 1
ATOM 837 C C . TRP A 1 110 ? 5.286 -14.509 -12.457 1.00 86.38 110 TRP A C 1
ATOM 839 O O . TRP A 1 110 ? 5.302 -14.599 -13.688 1.00 86.38 110 TRP A O 1
ATOM 849 N N . MET A 1 111 ? 6.347 -14.096 -11.755 1.00 79.38 111 MET A N 1
ATOM 850 C CA . MET A 1 111 ? 7.583 -13.629 -12.387 1.00 79.38 111 MET A CA 1
ATOM 851 C C . MET A 1 111 ? 8.303 -14.724 -13.186 1.00 79.38 111 MET A C 1
ATOM 853 O O . MET A 1 111 ? 8.720 -14.482 -14.319 1.00 79.38 111 MET A O 1
ATOM 857 N N . GLU A 1 112 ? 8.461 -15.925 -12.621 1.00 80.81 112 GLU A N 1
ATOM 858 C CA . GLU A 1 112 ? 9.236 -17.004 -13.255 1.00 80.81 112 GLU A CA 1
ATOM 859 C C . GLU A 1 112 ? 8.456 -17.710 -14.383 1.00 80.81 112 GLU A C 1
ATOM 861 O O . GLU A 1 112 ? 9.037 -18.054 -15.414 1.00 80.81 112 GLU A O 1
ATOM 866 N N . VAL A 1 113 ? 7.141 -17.916 -14.229 1.00 79.88 113 VAL A N 1
ATOM 867 C CA . VAL A 1 113 ? 6.332 -18.699 -15.184 1.00 79.88 113 VAL A CA 1
ATOM 868 C C . VAL A 1 113 ? 5.888 -17.857 -16.371 1.00 79.88 113 VAL A C 1
ATOM 870 O O . VAL A 1 113 ? 5.999 -18.301 -17.516 1.00 79.88 113 VAL A O 1
ATOM 873 N N . LEU A 1 114 ? 5.383 -16.647 -16.125 1.00 76.00 114 LEU A N 1
ATOM 874 C CA . LEU A 1 114 ? 4.817 -15.828 -17.195 1.00 76.00 114 LEU A CA 1
ATOM 875 C C . LEU A 1 114 ? 5.875 -14.960 -17.874 1.00 76.00 114 LEU A C 1
ATOM 877 O O . LEU A 1 114 ? 5.673 -14.538 -19.013 1.00 76.00 114 LEU A O 1
ATOM 881 N N . GLY A 1 115 ? 7.016 -14.716 -17.216 1.00 68.94 115 GLY A N 1
ATOM 882 C CA . GLY A 1 115 ? 8.078 -13.858 -17.744 1.00 68.94 115 GLY A CA 1
ATOM 883 C C . GLY A 1 115 ? 7.582 -12.451 -18.087 1.00 68.94 115 GLY A C 1
ATOM 884 O O . GLY A 1 115 ? 8.176 -11.775 -18.930 1.00 68.94 115 GLY A O 1
ATOM 885 N N . VAL A 1 116 ? 6.459 -12.046 -17.490 1.00 66.50 116 VAL A N 1
ATOM 886 C CA . VAL A 1 116 ? 5.894 -10.714 -17.628 1.00 66.50 116 VAL A CA 1
ATOM 887 C C . VAL A 1 116 ? 6.415 -9.916 -16.452 1.00 66.50 116 VAL A C 1
ATOM 889 O O . VAL A 1 116 ? 6.038 -10.160 -15.306 1.00 66.50 116 VAL A O 1
ATOM 892 N N . ASP A 1 117 ? 7.273 -8.952 -16.765 1.00 61.22 117 ASP A N 1
ATOM 893 C CA . ASP A 1 117 ? 7.634 -7.869 -15.859 1.00 61.22 117 ASP A CA 1
ATOM 894 C C . ASP A 1 117 ? 6.400 -6.988 -15.732 1.00 61.22 117 ASP A C 1
ATOM 896 O O . ASP A 1 117 ? 6.239 -5.991 -16.432 1.00 61.22 117 ASP A O 1
ATOM 900 N N . CYS A 1 118 ? 5.433 -7.448 -14.943 1.00 50.97 118 CYS A N 1
ATOM 901 C CA . CYS A 1 118 ? 4.292 -6.630 -14.615 1.00 50.97 118 CYS A CA 1
ATOM 902 C C . CYS A 1 118 ? 4.840 -5.457 -13.813 1.00 50.97 118 CYS A C 1
ATOM 904 O O . CYS A 1 118 ? 5.173 -5.595 -12.640 1.00 50.97 118 CYS A O 1
ATOM 906 N N . THR A 1 119 ? 4.873 -4.296 -14.465 1.00 53.06 119 THR A N 1
ATOM 907 C CA . THR A 1 119 ? 4.824 -2.954 -13.877 1.00 53.06 119 THR A CA 1
ATOM 908 C C . THR A 1 119 ? 3.494 -2.787 -13.130 1.00 53.06 119 THR A C 1
ATOM 910 O O . THR A 1 119 ? 2.690 -1.912 -13.447 1.00 53.06 119 THR A O 1
ATOM 913 N N . GLY A 1 120 ? 3.180 -3.745 -12.255 1.00 61.03 120 GLY A N 1
ATOM 914 C CA . GLY A 1 120 ? 1.879 -3.897 -11.623 1.00 61.03 120 GLY A CA 1
ATOM 915 C C . GLY A 1 120 ? 1.633 -2.802 -10.606 1.00 61.03 120 GLY A C 1
ATOM 916 O O . GLY A 1 120 ? 0.478 -2.497 -10.348 1.00 61.03 120 GLY A O 1
ATOM 917 N N . ASP A 1 121 ? 2.707 -2.190 -10.105 1.00 78.38 121 ASP A N 1
ATOM 918 C CA . ASP A 1 121 ? 2.636 -1.072 -9.191 1.00 78.38 121 ASP A CA 1
ATOM 919 C C . ASP A 1 121 ? 2.999 0.271 -9.854 1.00 78.38 121 ASP A C 1
ATOM 921 O O . ASP A 1 121 ? 4.032 0.421 -10.517 1.00 78.38 121 ASP A O 1
ATOM 925 N N . ALA A 1 122 ? 2.113 1.255 -9.678 1.00 84.12 122 ALA A N 1
ATOM 926 C CA . ALA A 1 122 ? 2.229 2.584 -10.265 1.00 84.12 122 ALA A CA 1
ATOM 927 C C . ALA A 1 122 ? 3.433 3.365 -9.719 1.00 84.12 122 ALA A C 1
ATOM 929 O O . ALA A 1 122 ? 4.106 4.063 -10.484 1.00 84.12 122 ALA A O 1
ATOM 930 N N . CYS A 1 123 ? 3.730 3.220 -8.427 1.00 87.62 123 CYS A N 1
ATOM 931 C CA . CYS A 1 123 ? 4.857 3.880 -7.784 1.00 87.62 123 CYS A CA 1
ATOM 932 C C . CYS A 1 123 ? 6.176 3.256 -8.238 1.00 87.62 123 CYS A C 1
ATOM 934 O O . CYS A 1 123 ? 7.085 3.986 -8.621 1.00 87.62 123 CYS A O 1
ATOM 936 N N . SER A 1 124 ? 6.263 1.930 -8.343 1.00 85.50 124 SER A N 1
ATOM 937 C CA . SER A 1 124 ? 7.422 1.254 -8.940 1.00 85.50 124 SER A CA 1
ATOM 938 C C . SER A 1 124 ? 7.703 1.719 -10.380 1.00 85.50 124 SER A C 1
ATOM 940 O O . SER A 1 124 ? 8.846 2.044 -10.709 1.00 85.50 124 SER A O 1
ATOM 942 N N . ALA A 1 125 ? 6.672 1.859 -11.222 1.00 84.12 125 ALA A N 1
ATOM 943 C CA . ALA A 1 125 ? 6.837 2.387 -12.580 1.00 84.12 125 ALA A CA 1
ATOM 944 C C . ALA A 1 125 ? 7.325 3.850 -12.587 1.00 84.12 125 ALA A C 1
ATOM 946 O O . ALA A 1 125 ? 8.159 4.229 -13.413 1.00 84.12 125 ALA A O 1
ATOM 947 N N . PHE A 1 126 ? 6.832 4.674 -11.658 1.00 85.19 126 PHE A N 1
ATOM 948 C CA . PHE A 1 126 ? 7.307 6.044 -11.462 1.00 85.19 126 PHE A CA 1
ATOM 949 C C . PHE A 1 126 ? 8.772 6.092 -10.993 1.00 85.19 126 PHE A C 1
ATOM 951 O O . PHE A 1 126 ? 9.548 6.919 -11.475 1.00 85.19 126 PHE A O 1
ATOM 958 N N . MET A 1 127 ? 9.174 5.190 -10.099 1.00 88.38 127 MET A N 1
ATOM 959 C CA . MET A 1 127 ? 10.552 5.068 -9.619 1.00 88.38 127 MET A CA 1
ATOM 960 C C . MET A 1 127 ? 11.516 4.740 -10.758 1.00 88.38 127 MET A C 1
ATOM 962 O O . MET A 1 127 ? 12.499 5.452 -10.962 1.00 88.38 127 MET A O 1
ATOM 966 N N . GLU A 1 128 ? 11.225 3.696 -11.536 1.00 85.19 128 GLU A N 1
ATOM 967 C CA . GLU A 1 128 ? 12.044 3.304 -12.690 1.00 85.19 128 GLU A CA 1
ATOM 968 C C . GLU A 1 128 ? 12.153 4.445 -13.709 1.00 85.19 128 GLU A C 1
ATOM 970 O O . GLU A 1 128 ? 13.233 4.734 -14.230 1.00 85.19 128 GLU A O 1
ATOM 975 N N . ALA A 1 129 ? 11.040 5.144 -13.940 1.00 85.56 129 ALA A N 1
ATOM 976 C CA . ALA A 1 129 ? 10.973 6.316 -14.795 1.00 85.56 129 ALA A CA 1
ATOM 977 C C . ALA A 1 129 ? 11.889 7.455 -14.327 1.00 85.56 129 ALA A C 1
ATOM 979 O O . ALA A 1 129 ? 12.626 8.050 -15.124 1.00 85.56 129 ALA A O 1
ATOM 980 N N . ALA A 1 130 ? 11.835 7.771 -13.033 1.00 87.56 130 ALA A N 1
ATOM 981 C CA . ALA A 1 130 ? 12.670 8.787 -12.411 1.00 87.56 130 ALA A CA 1
ATOM 982 C C . ALA A 1 130 ? 14.156 8.413 -12.492 1.00 87.56 130 ALA A C 1
ATOM 984 O O . ALA A 1 130 ? 14.964 9.249 -12.896 1.00 87.56 130 ALA A O 1
ATOM 985 N N . GLN A 1 131 ? 14.504 7.156 -12.208 1.00 87.62 131 GLN A N 1
ATOM 986 C CA . GLN A 1 131 ? 15.883 6.666 -12.269 1.00 87.62 131 GLN A CA 1
ATOM 987 C C . GLN A 1 131 ? 16.431 6.660 -13.708 1.00 87.62 131 GLN A C 1
ATOM 989 O O . GLN A 1 131 ? 17.536 7.148 -13.939 1.00 87.62 131 GLN A O 1
ATOM 994 N N . GLU A 1 132 ? 15.662 6.209 -14.714 1.00 86.69 132 GLU A N 1
ATOM 995 C CA . GLU A 1 132 ? 16.094 6.290 -16.124 1.00 86.69 132 GLU A CA 1
ATOM 996 C C . GLU A 1 132 ? 16.268 7.754 -16.567 1.00 86.69 132 GLU A C 1
ATOM 998 O O . GLU A 1 132 ? 17.211 8.073 -17.300 1.00 86.69 132 GLU A O 1
ATOM 1003 N N . LYS A 1 133 ? 15.374 8.657 -16.138 1.00 88.50 133 LYS A N 1
ATOM 1004 C CA . LYS A 1 133 ? 15.486 10.090 -16.435 1.00 88.50 133 LYS A CA 1
ATOM 1005 C C . LYS A 1 133 ? 16.773 10.672 -15.844 1.00 88.50 133 LYS A C 1
ATOM 1007 O O . LYS A 1 133 ? 17.543 11.265 -16.597 1.00 88.50 133 LYS A O 1
ATOM 1012 N N . GLN A 1 134 ? 17.009 10.479 -14.545 1.00 87.25 134 GLN A N 1
ATOM 1013 C CA . GLN A 1 134 ? 18.209 10.967 -13.862 1.00 87.25 134 GLN A CA 1
ATOM 1014 C C . GLN A 1 134 ? 19.473 10.414 -14.525 1.00 87.25 134 GLN A C 1
ATOM 1016 O O . GLN A 1 134 ? 20.367 11.179 -14.872 1.00 87.25 134 GLN A O 1
ATOM 1021 N N . PHE A 1 135 ? 19.512 9.105 -14.801 1.00 86.50 135 PHE A N 1
ATOM 1022 C CA . PHE A 1 135 ? 20.646 8.467 -15.465 1.00 86.50 135 PHE A CA 1
ATOM 1023 C C . PHE A 1 135 ? 20.966 9.139 -16.805 1.00 86.50 135 PHE A C 1
ATOM 1025 O O . PHE A 1 135 ? 22.123 9.448 -17.088 1.00 86.50 135 PHE A O 1
ATOM 1032 N N . LYS A 1 136 ? 19.948 9.405 -17.628 1.00 86.19 136 LYS A N 1
ATOM 1033 C CA . LYS A 1 136 ? 20.126 10.060 -18.928 1.00 86.19 136 LYS A CA 1
ATOM 1034 C C . LYS A 1 136 ? 20.629 11.489 -18.812 1.00 86.19 136 LYS A C 1
ATOM 1036 O O . LYS A 1 136 ? 21.538 11.847 -19.565 1.00 86.19 136 LYS A O 1
ATOM 1041 N N . GLU A 1 137 ? 20.083 12.256 -17.873 1.00 87.44 137 GLU A N 1
ATOM 1042 C CA . GLU A 1 137 ? 20.495 13.636 -17.602 1.00 87.44 137 GLU A CA 1
ATOM 1043 C C . GLU A 1 137 ? 21.964 13.691 -17.162 1.00 87.44 137 GLU A C 1
ATOM 1045 O O . GLU A 1 137 ? 22.736 14.477 -17.709 1.00 87.44 137 GLU A O 1
ATOM 1050 N N . THR A 1 138 ? 22.400 12.775 -16.290 1.00 84.88 138 THR A N 1
ATOM 1051 C CA . THR A 1 138 ? 23.812 12.639 -15.889 1.00 84.88 138 THR A CA 1
ATOM 1052 C C . THR A 1 138 ? 24.740 12.289 -17.062 1.00 84.88 138 THR A C 1
ATOM 1054 O O . THR A 1 138 ? 25.934 12.575 -17.016 1.00 84.88 138 THR A O 1
ATOM 1057 N N . HIS A 1 139 ? 24.207 11.696 -18.134 1.00 82.25 139 HIS A N 1
ATOM 1058 C CA . HIS A 1 139 ? 24.946 11.345 -19.352 1.00 82.25 139 HIS A CA 1
ATOM 1059 C C . HIS A 1 139 ? 24.776 12.367 -20.491 1.00 82.25 139 HIS A C 1
ATOM 1061 O O . HIS A 1 139 ? 25.142 12.076 -21.629 1.00 82.25 139 HIS A O 1
ATOM 1067 N N . GLY A 1 140 ? 24.214 13.551 -20.216 1.00 84.88 140 GLY A N 1
ATOM 1068 C CA . GLY A 1 140 ? 24.023 14.605 -21.219 1.00 84.88 140 GLY A CA 1
ATOM 1069 C C . GLY A 1 140 ? 22.965 14.279 -22.278 1.00 84.88 140 GLY A C 1
ATOM 1070 O O . GLY A 1 140 ? 22.930 14.906 -23.333 1.00 84.88 140 GLY A O 1
ATOM 1071 N N . SER A 1 141 ? 22.099 13.296 -22.020 1.00 83.75 141 SER A N 1
ATOM 1072 C CA . SER A 1 141 ? 21.008 12.908 -22.915 1.00 83.75 141 SER A CA 1
ATOM 1073 C C . SER A 1 141 ? 19.656 13.278 -22.310 1.00 83.75 141 SER A C 1
ATOM 1075 O O . SER A 1 141 ? 19.436 13.135 -21.110 1.00 83.75 141 SER A O 1
ATOM 1077 N N . SER A 1 142 ? 18.714 13.741 -23.132 1.00 79.81 142 SER A N 1
ATOM 1078 C CA . SER A 1 142 ? 17.352 14.002 -22.668 1.00 79.81 142 SER A CA 1
ATOM 1079 C C . SER A 1 142 ? 16.470 12.768 -22.855 1.00 79.81 142 SER A C 1
ATOM 1081 O O . SER A 1 142 ? 16.554 12.024 -23.838 1.00 79.81 142 SER A O 1
ATOM 1083 N N . LEU A 1 143 ? 15.592 12.518 -21.886 1.00 74.19 143 LEU A N 1
ATOM 1084 C CA . LEU A 1 143 ? 14.586 11.477 -22.022 1.00 74.19 143 LEU A CA 1
ATOM 1085 C C . LEU A 1 143 ? 13.501 11.932 -23.010 1.00 74.19 143 LEU A C 1
ATOM 1087 O O . LEU A 1 143 ? 12.792 12.910 -22.766 1.00 74.19 143 LEU A O 1
ATOM 1091 N N . HIS A 1 144 ? 13.319 11.174 -24.092 1.00 73.62 144 HIS A N 1
ATOM 1092 C CA . HIS A 1 144 ? 12.276 11.444 -25.079 1.00 73.62 144 HIS A CA 1
ATOM 1093 C C . HIS A 1 144 ? 10.874 11.450 -24.436 1.00 73.62 144 HIS A C 1
ATOM 1095 O O . HIS A 1 144 ? 10.492 10.499 -23.753 1.00 73.62 144 HIS A O 1
ATOM 1101 N N . SER A 1 145 ? 10.077 12.492 -24.715 1.00 68.62 145 SER A N 1
ATOM 1102 C CA . SER A 1 145 ? 8.715 12.689 -24.172 1.00 68.62 145 SER A CA 1
ATOM 1103 C C . SER A 1 145 ? 7.791 11.459 -24.295 1.00 68.62 145 SER A C 1
ATOM 1105 O O . SER A 1 145 ? 7.039 11.149 -23.373 1.00 68.62 145 SER A O 1
ATOM 1107 N N . ALA A 1 146 ? 7.913 10.681 -25.380 1.00 66.38 146 ALA A N 1
ATOM 1108 C CA . ALA A 1 146 ? 7.123 9.471 -25.612 1.00 66.38 146 ALA A CA 1
ATOM 1109 C C . ALA A 1 146 ? 7.308 8.390 -24.528 1.00 66.38 146 ALA A C 1
ATOM 1111 O O . ALA A 1 146 ? 6.355 7.680 -24.213 1.00 66.38 146 ALA A O 1
ATOM 1112 N N . LYS A 1 147 ? 8.498 8.285 -23.917 1.00 76.25 147 LYS A N 1
ATOM 1113 C CA . LYS A 1 147 ? 8.746 7.327 -22.826 1.00 76.25 147 LYS A CA 1
ATOM 1114 C C . LYS A 1 147 ? 8.049 7.730 -21.526 1.00 76.25 147 LYS A C 1
ATOM 1116 O O . LYS A 1 147 ? 7.495 6.868 -20.854 1.00 76.25 147 LYS A O 1
ATOM 1121 N N . LYS A 1 148 ? 7.997 9.033 -21.215 1.00 78.31 148 LYS A N 1
ATOM 1122 C CA . LYS A 1 148 ? 7.285 9.548 -20.029 1.00 78.31 148 LYS A CA 1
ATOM 1123 C C . LYS A 1 148 ? 5.803 9.178 -20.070 1.00 78.31 148 LYS A C 1
ATOM 1125 O O . LYS A 1 148 ? 5.256 8.688 -19.088 1.00 78.31 148 LYS A O 1
ATOM 1130 N N . TRP A 1 149 ? 5.183 9.359 -21.237 1.00 79.12 149 TRP A N 1
ATOM 1131 C CA . TRP A 1 149 ? 3.789 8.983 -21.467 1.00 79.12 149 TRP A CA 1
ATOM 1132 C C . TRP A 1 149 ? 3.548 7.480 -21.333 1.00 79.12 149 TRP A C 1
ATOM 1134 O O . TRP A 1 149 ? 2.541 7.081 -20.758 1.00 79.12 149 TRP A O 1
ATOM 1144 N N . GLN A 1 150 ? 4.463 6.643 -21.825 1.00 81.50 150 GLN A N 1
ATOM 1145 C CA . GLN A 1 150 ? 4.343 5.193 -21.665 1.00 81.50 150 GLN A CA 1
ATOM 1146 C C . GLN A 1 150 ? 4.368 4.779 -20.192 1.00 81.50 150 GLN A C 1
ATOM 1148 O O . GLN A 1 150 ? 3.522 3.994 -19.786 1.00 81.50 150 GLN A O 1
ATOM 1153 N N . TRP A 1 151 ? 5.257 5.336 -19.370 1.00 81.12 151 TRP A N 1
ATOM 1154 C CA . TRP A 1 151 ? 5.294 5.003 -17.942 1.00 81.12 151 TRP A CA 1
ATOM 1155 C C . TRP A 1 151 ? 4.049 5.449 -17.192 1.00 81.12 151 TRP A C 1
ATOM 1157 O O . TRP A 1 151 ? 3.490 4.668 -16.428 1.00 81.12 151 TRP A O 1
ATOM 1167 N N . PHE A 1 152 ? 3.574 6.667 -17.464 1.00 84.00 152 PHE A N 1
ATOM 1168 C CA . PHE A 1 152 ? 2.328 7.158 -16.886 1.00 84.00 152 PHE A CA 1
ATOM 1169 C C . PHE A 1 152 ? 1.144 6.255 -17.256 1.00 84.00 152 PHE A C 1
ATOM 1171 O O . PHE A 1 152 ? 0.395 5.830 -16.381 1.00 84.00 152 PHE A O 1
ATOM 1178 N N . LEU A 1 153 ? 1.008 5.901 -18.539 1.00 86.31 153 LEU A N 1
ATOM 1179 C CA . LEU A 1 153 ? -0.037 4.984 -19.000 1.00 86.31 153 LEU A CA 1
ATOM 1180 C C . LEU A 1 153 ? 0.116 3.591 -18.383 1.00 86.31 153 LEU A C 1
ATOM 1182 O O . LEU A 1 153 ? -0.888 2.974 -18.046 1.00 86.31 153 LEU A O 1
ATOM 1186 N N . GLY A 1 154 ? 1.351 3.115 -18.210 1.00 83.06 154 GLY A N 1
ATOM 1187 C CA . GLY A 1 154 ? 1.670 1.873 -17.512 1.00 83.06 154 GLY A CA 1
ATOM 1188 C C . GLY A 1 154 ? 1.153 1.889 -16.076 1.00 83.06 154 GLY A C 1
ATOM 1189 O O . GLY A 1 154 ? 0.288 1.081 -15.748 1.00 83.06 154 GLY A O 1
ATOM 1190 N N . GLY A 1 155 ? 1.588 2.856 -15.265 1.00 84.38 155 GLY A N 1
ATOM 1191 C CA . GLY A 1 155 ? 1.158 2.990 -13.871 1.00 84.38 155 GLY A CA 1
ATOM 1192 C C . GLY A 1 155 ? -0.351 3.202 -13.722 1.00 84.38 155 GLY A C 1
ATOM 1193 O O . GLY A 1 155 ? -0.992 2.514 -12.932 1.00 84.38 155 GLY A O 1
ATOM 1194 N N . ALA A 1 156 ? -0.950 4.070 -14.544 1.00 88.38 156 ALA A N 1
ATOM 1195 C CA . ALA A 1 156 ? -2.393 4.308 -14.533 1.00 88.38 156 ALA A CA 1
ATOM 1196 C C . ALA A 1 156 ? -3.194 3.047 -14.902 1.00 88.38 156 ALA A C 1
ATOM 1198 O O . ALA A 1 156 ? -4.190 2.734 -14.252 1.00 88.38 156 ALA A O 1
ATOM 1199 N N . SER A 1 157 ? -2.755 2.296 -15.919 1.00 87.75 157 SER A N 1
ATOM 1200 C CA . SER A 1 157 ? -3.393 1.028 -16.298 1.00 87.75 157 SER A CA 1
ATOM 1201 C C . SER A 1 157 ? -3.213 -0.066 -15.237 1.00 87.75 157 SER A C 1
ATOM 1203 O O . SER A 1 157 ? -4.130 -0.860 -15.024 1.00 87.75 157 SER A O 1
ATOM 1205 N N . GLY A 1 158 ? -2.068 -0.076 -14.543 1.00 86.19 158 GLY A N 1
ATOM 1206 C CA . GLY A 1 158 ? -1.779 -0.934 -13.396 1.00 86.19 158 GLY A CA 1
ATOM 1207 C C . GLY A 1 158 ? -2.790 -0.712 -12.276 1.00 86.19 158 GLY A C 1
ATOM 1208 O O . GLY A 1 158 ? -3.563 -1.617 -11.955 1.00 86.19 158 GLY A O 1
ATOM 1209 N N . LEU A 1 159 ? -2.865 0.531 -11.797 1.00 89.69 159 LEU A N 1
ATOM 1210 C CA . LEU A 1 159 ? -3.789 0.966 -10.753 1.00 89.69 159 LEU A CA 1
ATOM 1211 C C . LEU A 1 159 ? -5.254 0.704 -11.126 1.00 89.69 159 LEU A C 1
ATOM 1213 O O . LEU A 1 159 ? -6.008 0.148 -10.331 1.00 89.69 159 LEU A O 1
ATOM 1217 N N . LEU A 1 160 ? -5.662 1.053 -12.351 1.00 92.06 160 LEU A N 1
ATOM 1218 C CA . LEU A 1 160 ? -7.034 0.827 -12.812 1.00 92.06 160 LEU A CA 1
ATOM 1219 C C . LEU A 1 160 ? -7.382 -0.666 -12.845 1.00 92.06 160 LEU A C 1
ATOM 1221 O O . LEU A 1 160 ? -8.501 -1.043 -12.494 1.00 92.06 160 LEU A O 1
ATOM 1225 N N . GLY A 1 161 ? -6.438 -1.521 -13.250 1.00 90.25 161 GLY A N 1
ATOM 1226 C CA . GLY A 1 161 ? -6.604 -2.973 -13.211 1.00 90.25 161 GLY A CA 1
ATOM 1227 C C . GLY A 1 161 ? -6.836 -3.479 -11.788 1.00 90.25 161 GLY A C 1
ATOM 1228 O O . GLY A 1 161 ? -7.776 -4.240 -11.561 1.00 90.25 161 GLY A O 1
ATOM 1229 N N . ALA A 1 162 ? -6.060 -2.984 -10.823 1.00 91.00 162 ALA A N 1
ATOM 1230 C CA . ALA A 1 162 ? -6.210 -3.333 -9.415 1.00 91.00 162 ALA A CA 1
ATOM 1231 C C . ALA A 1 162 ? -7.566 -2.907 -8.835 1.00 91.00 162 ALA A C 1
ATOM 1233 O O . ALA A 1 162 ? -8.259 -3.722 -8.227 1.00 91.00 162 ALA A O 1
ATOM 1234 N N . VAL A 1 163 ? -7.981 -1.660 -9.092 1.00 93.12 163 VAL A N 1
ATOM 1235 C CA . VAL A 1 163 ? -9.300 -1.141 -8.694 1.00 93.12 163 VAL A CA 1
ATOM 1236 C C . VAL A 1 163 ? -10.416 -1.982 -9.308 1.00 93.12 163 VAL A C 1
ATOM 1238 O O . VAL A 1 163 ? -11.348 -2.368 -8.609 1.00 93.12 163 VAL A O 1
ATOM 1241 N N . THR A 1 164 ? -10.310 -2.310 -10.600 1.00 94.50 164 THR A N 1
ATOM 1242 C CA . THR A 1 164 ? -11.309 -3.132 -11.300 1.00 94.50 164 THR A CA 1
ATOM 1243 C C . THR A 1 164 ? -11.462 -4.489 -10.618 1.00 94.50 164 THR A C 1
ATOM 1245 O O . THR A 1 164 ? -12.578 -4.896 -10.307 1.00 94.50 164 THR A O 1
ATOM 1248 N N . VAL A 1 165 ? -10.350 -5.179 -10.347 1.00 93.06 165 VAL A N 1
ATOM 1249 C CA . VAL A 1 165 ? -10.377 -6.482 -9.671 1.00 93.06 165 VAL A CA 1
ATOM 1250 C C . VAL A 1 165 ? -10.935 -6.351 -8.255 1.00 93.06 165 VAL A C 1
ATOM 1252 O O . VAL A 1 165 ? -11.782 -7.155 -7.878 1.00 93.06 165 VAL A O 1
ATOM 1255 N N . GLY A 1 166 ? -10.530 -5.330 -7.496 1.00 92.19 166 GLY A N 1
ATOM 1256 C CA . GLY A 1 166 ? -11.064 -5.067 -6.160 1.00 92.19 166 GLY A CA 1
ATOM 1257 C C . GLY A 1 166 ? -12.585 -4.896 -6.170 1.00 92.19 166 GLY A C 1
ATOM 1258 O O . GLY A 1 166 ? -13.284 -5.580 -5.430 1.00 92.19 166 GLY A O 1
ATOM 1259 N N . LEU A 1 167 ? -13.118 -4.063 -7.067 1.00 93.25 167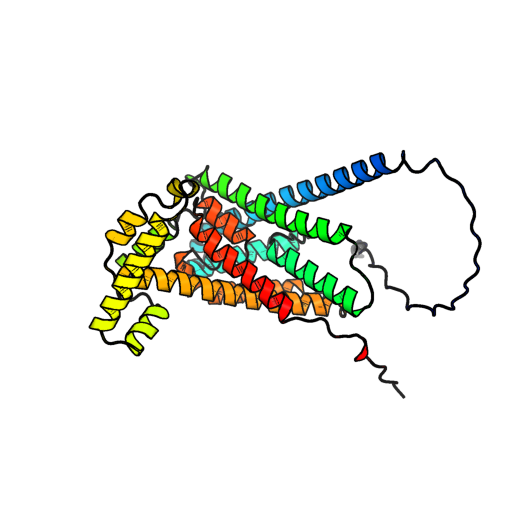 LEU A N 1
ATOM 1260 C CA . LEU A 1 167 ? -14.563 -3.852 -7.201 1.00 93.25 167 LEU A CA 1
ATOM 1261 C C . LEU A 1 167 ? -15.311 -5.119 -7.634 1.00 93.25 167 LEU A C 1
ATOM 1263 O O . LEU A 1 167 ? -16.391 -5.403 -7.118 1.00 93.25 167 LEU A O 1
ATOM 1267 N N . VAL A 1 168 ? -14.735 -5.905 -8.547 1.00 93.19 168 VAL A N 1
ATOM 1268 C CA . VAL A 1 168 ? -15.295 -7.204 -8.944 1.00 93.19 168 VAL A CA 1
ATOM 1269 C C . VAL A 1 168 ? -15.342 -8.144 -7.739 1.00 93.19 168 VAL A C 1
ATOM 1271 O O . VAL A 1 168 ? -16.385 -8.723 -7.458 1.00 93.19 168 VAL A O 1
ATOM 1274 N N . ILE A 1 169 ? -14.256 -8.249 -6.973 1.00 92.00 169 ILE A N 1
ATOM 1275 C CA . ILE A 1 169 ? -14.206 -9.053 -5.746 1.00 92.00 169 ILE A CA 1
ATOM 1276 C C . ILE A 1 169 ? -15.272 -8.598 -4.738 1.00 92.00 169 ILE A C 1
ATOM 1278 O O . ILE A 1 169 ? -15.961 -9.441 -4.164 1.00 92.00 169 ILE A O 1
ATOM 1282 N N . ALA A 1 170 ? -15.443 -7.286 -4.544 1.00 89.44 170 ALA A N 1
ATOM 1283 C CA . ALA A 1 170 ? -16.466 -6.738 -3.655 1.00 89.44 170 ALA A CA 1
ATOM 1284 C C . ALA A 1 170 ? -17.886 -7.124 -4.106 1.00 89.44 170 ALA A C 1
ATOM 1286 O O . ALA A 1 170 ? -18.717 -7.497 -3.277 1.00 89.44 170 ALA A O 1
ATOM 1287 N N . ALA A 1 171 ? -18.151 -7.100 -5.417 1.00 90.38 171 ALA A N 1
ATOM 1288 C CA . ALA A 1 171 ? -19.431 -7.522 -5.983 1.00 90.38 171 ALA A CA 1
ATOM 1289 C C . ALA A 1 171 ? -19.707 -9.028 -5.785 1.00 90.38 171 ALA A C 1
ATOM 1291 O O . ALA A 1 171 ? -20.862 -9.430 -5.651 1.00 90.38 171 ALA A O 1
ATOM 1292 N N . PHE A 1 172 ? -18.662 -9.860 -5.706 1.00 89.31 172 PHE A N 1
ATOM 1293 C CA . PHE A 1 172 ? -18.751 -11.306 -5.473 1.00 89.31 172 PHE A CA 1
ATOM 1294 C C . PHE A 1 172 ? -18.365 -11.690 -4.033 1.00 89.31 172 PHE A C 1
ATOM 1296 O O . PHE A 1 172 ? -17.510 -12.548 -3.811 1.00 89.31 172 PHE A O 1
ATOM 1303 N N . SER A 1 173 ? -19.036 -11.081 -3.048 1.00 77.38 173 SER A N 1
ATOM 1304 C CA . SER A 1 173 ? -18.763 -11.221 -1.603 1.00 77.38 173 SER A CA 1
ATOM 1305 C C . SER A 1 173 ? -18.425 -12.644 -1.096 1.00 77.38 173 SER A C 1
ATOM 1307 O O . SER A 1 173 ? -17.443 -12.759 -0.360 1.00 77.38 173 SER A O 1
ATOM 1309 N N . PRO A 1 174 ? -19.110 -13.741 -1.499 1.00 84.12 174 PRO A N 1
ATOM 1310 C CA . PRO A 1 174 ? -18.784 -15.092 -1.017 1.00 84.12 174 PRO A CA 1
ATOM 1311 C C . PRO A 1 174 ? -17.385 -15.592 -1.402 1.00 84.12 174 PRO A C 1
ATOM 1313 O O . PRO A 1 174 ? -16.861 -16.509 -0.777 1.00 84.12 174 PRO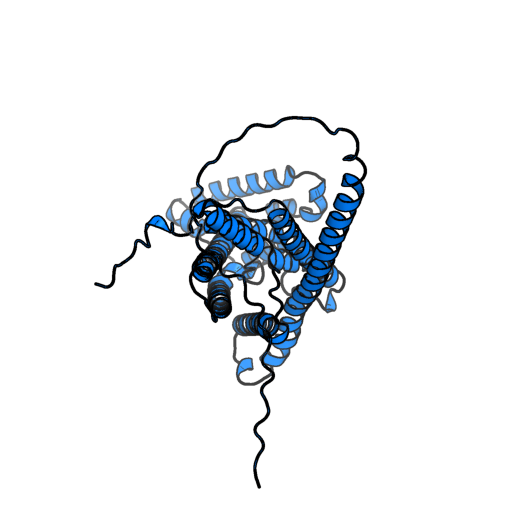 A O 1
ATOM 1316 N N . LEU A 1 175 ? -16.795 -15.013 -2.449 1.00 81.69 175 LEU A N 1
ATOM 1317 C CA . LEU A 1 175 ? -15.461 -15.347 -2.944 1.00 81.69 175 LEU A CA 1
ATOM 1318 C C . LEU A 1 175 ? -14.417 -14.312 -2.525 1.00 81.69 175 LEU A C 1
ATOM 1320 O O . LEU A 1 175 ? -13.271 -14.413 -2.956 1.00 81.69 175 LEU A O 1
ATOM 1324 N N . ASN A 1 176 ? -14.795 -13.310 -1.724 1.00 86.69 176 ASN A N 1
ATOM 1325 C CA . ASN A 1 176 ? -13.896 -12.232 -1.357 1.00 86.69 176 ASN A CA 1
ATOM 1326 C C . ASN A 1 176 ? -12.808 -12.735 -0.394 1.00 86.69 176 ASN A C 1
ATOM 1328 O O . ASN A 1 176 ? -13.103 -13.000 0.779 1.00 86.69 176 ASN A O 1
ATOM 1332 N N . PRO A 1 177 ? -11.542 -12.813 -0.844 1.00 82.31 177 PRO A N 1
ATOM 1333 C CA . PRO A 1 177 ? -10.454 -13.327 -0.024 1.00 82.31 177 PRO A CA 1
ATOM 1334 C C . PRO A 1 177 ? -10.059 -12.367 1.105 1.00 82.31 177 PRO A C 1
ATOM 1336 O O . PRO A 1 177 ? -9.358 -12.756 2.033 1.00 82.31 177 PRO A O 1
ATOM 1339 N N . PHE A 1 178 ? -10.536 -11.121 1.053 1.00 84.81 178 PHE A N 1
ATOM 1340 C CA . PHE A 1 178 ? -10.260 -10.065 2.020 1.00 84.81 178 PHE A CA 1
ATOM 1341 C C . PHE A 1 178 ? -11.440 -9.794 2.964 1.00 84.81 178 PHE A C 1
ATOM 1343 O O . PHE A 1 178 ? -11.371 -8.851 3.752 1.00 84.81 178 PHE A O 1
ATOM 1350 N N . SER A 1 179 ? -12.499 -10.612 2.909 1.00 83.12 179 SER A N 1
ATOM 1351 C CA . SER A 1 179 ? -13.727 -10.450 3.707 1.00 83.12 179 SER A CA 1
ATOM 1352 C C . SER A 1 179 ? -13.529 -10.641 5.215 1.00 83.12 179 SER A C 1
ATOM 1354 O O . SER A 1 179 ? -14.359 -10.195 6.000 1.00 83.12 179 SER A O 1
ATOM 1356 N N . GLY A 1 180 ? -12.419 -11.259 5.634 1.00 82.75 180 GLY A N 1
ATOM 1357 C CA . GLY A 1 180 ? -12.085 -11.457 7.048 1.00 82.75 180 GLY A CA 1
ATOM 1358 C C . GLY A 1 180 ? -11.679 -10.182 7.798 1.00 82.75 180 GLY A C 1
ATOM 1359 O O . GLY A 1 180 ? -11.499 -10.235 9.012 1.00 82.75 180 GLY A O 1
ATOM 1360 N N . VAL A 1 181 ? -11.522 -9.051 7.102 1.00 83.06 181 VAL A N 1
ATOM 1361 C CA . VAL A 1 181 ? -11.147 -7.759 7.692 1.00 83.06 181 VAL A CA 1
ATOM 1362 C C . VAL A 1 181 ? -12.211 -6.727 7.332 1.00 83.06 181 VAL A C 1
ATOM 1364 O O . VAL A 1 181 ? -12.524 -6.535 6.155 1.00 83.06 181 VAL A O 1
ATOM 1367 N N . LEU A 1 182 ? -12.768 -6.067 8.349 1.00 88.69 182 LEU A N 1
ATOM 1368 C CA . LEU A 1 182 ? -13.759 -5.005 8.166 1.00 88.69 182 LEU A CA 1
ATOM 1369 C C . LEU A 1 182 ? -13.121 -3.760 7.520 1.00 88.69 182 LEU A C 1
ATOM 1371 O O . LEU A 1 182 ? -11.898 -3.608 7.560 1.00 88.69 182 LEU A O 1
ATOM 1375 N N . PRO A 1 183 ? -13.922 -2.833 6.959 1.00 89.06 183 PRO A N 1
ATOM 1376 C CA . PRO A 1 183 ? -13.417 -1.520 6.572 1.00 89.06 183 PRO A CA 1
ATOM 1377 C C . PRO A 1 183 ? -12.672 -0.848 7.734 1.00 89.06 183 PRO A C 1
ATOM 1379 O O . PRO A 1 183 ? -13.099 -0.945 8.887 1.00 89.06 183 PRO A O 1
ATOM 1382 N N . LEU A 1 184 ? -11.585 -0.150 7.423 1.00 90.56 184 LEU A N 1
ATOM 1383 C CA . LEU A 1 184 ? -10.569 0.354 8.340 1.00 90.56 184 LEU A CA 1
ATOM 1384 C C . LEU A 1 184 ? -11.144 1.066 9.568 1.00 90.56 184 LEU A C 1
ATOM 1386 O O . LEU A 1 184 ? -10.729 0.705 10.667 1.00 90.56 184 LEU A O 1
ATOM 1390 N N . PRO A 1 185 ? -12.120 1.992 9.462 1.00 87.88 185 PRO A N 1
ATOM 1391 C CA . PRO A 1 185 ? -12.693 2.604 10.657 1.00 87.88 185 PRO A CA 1
ATOM 1392 C C . PRO A 1 185 ? -13.319 1.570 11.596 1.00 87.88 185 PRO A C 1
ATOM 1394 O O . PRO A 1 185 ? -13.060 1.572 12.794 1.00 87.88 185 PRO A O 1
ATOM 1397 N N . HIS A 1 186 ? -14.098 0.635 11.055 1.00 89.12 186 HIS A N 1
ATOM 1398 C CA . HIS A 1 186 ? -14.769 -0.390 11.849 1.00 89.12 186 HIS A CA 1
ATOM 1399 C C . HIS A 1 186 ? -13.763 -1.356 12.475 1.00 89.12 186 HIS A C 1
ATOM 1401 O O . HIS A 1 186 ? -13.894 -1.691 13.649 1.00 89.12 186 HIS A O 1
ATOM 1407 N N . GLU A 1 187 ? -12.748 -1.778 11.720 1.00 91.06 187 GLU A N 1
ATOM 1408 C CA . GLU A 1 187 ? -11.706 -2.679 12.217 1.00 91.06 187 GLU A CA 1
ATOM 1409 C C . GLU A 1 187 ? -10.852 -2.026 13.314 1.00 91.06 187 GLU A C 1
ATOM 1411 O O . GLU A 1 187 ? -10.549 -2.668 14.320 1.00 91.06 187 GLU A O 1
ATOM 1416 N N . LEU A 1 188 ? -10.527 -0.740 13.162 1.00 91.44 188 LEU A N 1
ATOM 1417 C CA . LEU A 1 188 ? -9.798 0.064 14.142 1.00 91.44 188 LEU A CA 1
ATOM 1418 C C . LEU A 1 188 ? -10.527 0.116 15.481 1.00 91.44 188 LEU A C 1
ATOM 1420 O O . LEU A 1 188 ? -9.990 -0.297 16.509 1.00 91.44 188 LEU A O 1
ATOM 1424 N N . PHE A 1 189 ? -11.780 0.558 15.451 1.00 89.06 189 PHE A N 1
ATOM 1425 C CA . PHE A 1 189 ? -12.601 0.683 16.646 1.00 89.06 189 PHE A CA 1
ATOM 1426 C C . PHE A 1 189 ? -12.939 -0.678 17.265 1.00 89.06 189 PHE A C 1
ATOM 1428 O O . PHE A 1 189 ? -12.971 -0.807 18.490 1.00 89.06 189 PHE A O 1
ATOM 1435 N N . ARG A 1 190 ? -13.132 -1.718 16.442 1.00 90.50 190 ARG A N 1
ATOM 1436 C CA . ARG A 1 190 ? -13.316 -3.095 16.916 1.00 90.50 190 ARG A CA 1
ATOM 1437 C C . ARG A 1 190 ? -12.098 -3.574 17.703 1.00 90.50 190 ARG A C 1
ATOM 1439 O O . ARG A 1 190 ? -12.285 -4.131 18.780 1.00 90.50 190 ARG A O 1
ATOM 1446 N N . ARG A 1 191 ? -10.882 -3.349 17.192 1.00 88.94 191 ARG A N 1
ATOM 1447 C CA . ARG A 1 191 ? -9.631 -3.759 17.853 1.00 88.94 191 ARG A CA 1
ATOM 1448 C C . ARG A 1 191 ? -9.352 -2.978 19.119 1.00 88.94 191 ARG A C 1
ATOM 1450 O O . ARG A 1 191 ? -9.063 -3.578 20.144 1.00 88.94 191 ARG A O 1
ATOM 1457 N N . VAL A 1 192 ? -9.504 -1.657 19.080 1.00 90.88 192 VAL A N 1
ATOM 1458 C CA . VAL A 1 192 ? -9.327 -0.826 20.277 1.00 90.88 192 VAL A CA 1
ATOM 1459 C C . VAL A 1 192 ? -10.295 -1.255 21.380 1.00 90.88 192 VAL A C 1
ATOM 1461 O O . VAL A 1 192 ? -9.896 -1.327 22.538 1.00 90.88 192 VAL A O 1
ATOM 1464 N N . ARG A 1 193 ? -11.530 -1.633 21.027 1.00 89.44 193 ARG A N 1
ATOM 1465 C CA . ARG A 1 193 ? -12.506 -2.155 21.990 1.00 89.44 193 ARG A CA 1
ATOM 1466 C C . ARG A 1 193 ? -12.186 -3.572 22.480 1.00 89.44 193 ARG A C 1
ATOM 1468 O O . ARG A 1 193 ? -12.409 -3.849 23.653 1.00 89.44 193 ARG A O 1
ATOM 1475 N N . SER A 1 194 ? -11.720 -4.476 21.611 1.00 89.81 194 SER A N 1
ATOM 1476 C CA . SER A 1 194 ? -11.436 -5.869 21.997 1.00 89.81 194 SER A CA 1
ATOM 1477 C C . SER A 1 194 ? -10.158 -6.007 22.812 1.00 89.81 194 SER A C 1
ATOM 1479 O O . SER A 1 194 ? -10.125 -6.748 23.789 1.00 89.81 194 SER A O 1
ATOM 1481 N N . ASP A 1 195 ? -9.120 -5.285 22.406 1.00 85.19 195 ASP A N 1
ATOM 1482 C CA . ASP A 1 195 ? -7.768 -5.435 22.934 1.00 85.19 195 ASP A CA 1
ATOM 1483 C C . ASP A 1 195 ? -7.505 -4.392 24.037 1.00 85.19 195 ASP A C 1
ATOM 1485 O O . ASP A 1 195 ? -6.593 -4.541 24.854 1.00 85.19 195 ASP A O 1
ATOM 1489 N N . GLY A 1 196 ? -8.332 -3.340 24.099 1.00 78.94 196 GLY A N 1
ATOM 1490 C CA . GLY A 1 196 ? -8.308 -2.315 25.135 1.00 78.94 196 GLY A CA 1
ATOM 1491 C C . GLY A 1 196 ? -6.917 -1.713 25.305 1.00 78.94 196 GLY A C 1
ATOM 1492 O O . GLY A 1 196 ? -6.266 -1.304 24.335 1.00 78.94 196 GLY A O 1
ATOM 1493 N N . ALA A 1 197 ? -6.447 -1.700 26.556 1.00 72.38 197 ALA A N 1
ATOM 1494 C CA . ALA A 1 197 ? -5.146 -1.171 26.954 1.00 72.38 197 ALA A CA 1
ATOM 1495 C C . ALA A 1 197 ? -3.943 -1.901 26.316 1.00 72.38 197 ALA A C 1
ATOM 1497 O O . ALA A 1 197 ? -2.879 -1.296 26.223 1.00 72.38 197 ALA A O 1
ATOM 1498 N N . LEU A 1 198 ? -4.106 -3.141 25.836 1.00 78.06 198 LEU A N 1
ATOM 1499 C CA . LEU A 1 198 ? -3.005 -4.004 25.384 1.00 78.06 198 LEU A CA 1
ATOM 1500 C C . LEU A 1 198 ? -2.510 -3.713 23.965 1.00 78.06 198 LEU A C 1
ATOM 1502 O O . LEU A 1 198 ? -1.467 -4.233 23.577 1.00 78.06 198 LEU A O 1
ATOM 1506 N N . THR A 1 199 ? -3.235 -2.910 23.182 1.00 80.75 199 THR A N 1
ATOM 1507 C CA . THR A 1 199 ? -2.787 -2.569 21.824 1.00 80.75 199 THR A CA 1
ATOM 1508 C C . THR A 1 199 ? -1.625 -1.575 21.911 1.00 80.75 199 THR A C 1
ATOM 1510 O O . THR A 1 199 ? -1.858 -0.455 22.378 1.00 80.75 199 THR A O 1
ATOM 1513 N N . PRO A 1 200 ? -0.399 -1.942 21.490 1.00 83.44 200 PRO A N 1
ATOM 1514 C CA . PRO A 1 200 ? 0.732 -1.025 21.512 1.00 83.44 200 PRO A CA 1
ATOM 1515 C C . PRO A 1 200 ? 0.491 0.115 20.525 1.00 83.44 200 PRO A C 1
ATOM 1517 O O . PRO A 1 200 ? -0.055 -0.102 19.442 1.00 83.44 200 PRO A O 1
ATOM 1520 N N . SER A 1 201 ? 0.874 1.326 20.914 1.00 90.56 201 SER A N 1
ATOM 1521 C CA . SER A 1 201 ? 0.659 2.528 20.117 1.00 90.56 201 SER A CA 1
ATOM 1522 C C . SER A 1 201 ? 1.712 3.570 20.476 1.00 90.56 201 SER A C 1
ATOM 1524 O O . SER A 1 201 ? 1.793 4.001 21.625 1.00 90.56 201 SER A O 1
ATOM 1526 N N . ILE A 1 202 ? 2.488 4.008 19.482 1.00 90.88 202 ILE A N 1
ATOM 1527 C CA . ILE A 1 202 ? 3.625 4.916 19.702 1.00 90.88 202 ILE A CA 1
ATOM 1528 C C . ILE A 1 202 ? 3.133 6.255 20.261 1.00 90.88 202 ILE A C 1
ATOM 1530 O O . ILE A 1 202 ? 3.727 6.811 21.180 1.00 90.88 202 ILE A O 1
ATOM 1534 N N . GLY A 1 203 ? 2.019 6.770 19.739 1.00 91.38 203 GLY A N 1
ATOM 1535 C CA . GLY A 1 203 ? 1.427 8.017 20.212 1.00 91.38 203 GLY A CA 1
ATOM 1536 C C . GLY A 1 203 ? 0.923 7.934 21.652 1.00 91.38 203 GLY A C 1
ATOM 1537 O O . GLY A 1 203 ? 1.089 8.900 22.392 1.00 91.38 203 GLY A O 1
ATOM 1538 N N . ILE A 1 204 ? 0.351 6.800 22.075 1.00 92.38 204 ILE A N 1
ATOM 1539 C CA . ILE A 1 204 ? -0.049 6.584 23.477 1.00 92.38 204 ILE A CA 1
ATOM 1540 C C . ILE A 1 204 ? 1.181 6.528 24.384 1.00 92.38 204 ILE A C 1
ATOM 1542 O O . ILE A 1 204 ? 1.181 7.161 25.438 1.00 92.38 204 ILE A O 1
ATOM 1546 N N . ASP A 1 205 ? 2.229 5.818 23.969 1.00 93.00 205 ASP A N 1
ATOM 1547 C CA . ASP A 1 205 ? 3.461 5.700 24.750 1.00 93.00 205 ASP A CA 1
ATOM 1548 C C . ASP A 1 205 ? 4.136 7.068 24.933 1.00 93.00 205 ASP A C 1
ATOM 1550 O O . ASP A 1 205 ? 4.547 7.412 26.040 1.00 93.00 205 ASP A O 1
ATOM 1554 N N . ILE A 1 206 ? 4.178 7.893 23.879 1.00 93.38 206 ILE A N 1
ATOM 1555 C CA . ILE A 1 206 ? 4.678 9.274 23.951 1.00 93.38 206 ILE A CA 1
ATOM 1556 C C . ILE A 1 206 ? 3.799 10.129 24.868 1.00 93.38 206 ILE A C 1
ATOM 1558 O O . ILE A 1 206 ? 4.329 10.872 25.693 1.00 93.38 206 ILE A O 1
ATOM 1562 N N . LEU A 1 207 ? 2.471 10.035 24.741 1.00 94.31 207 LEU A N 1
ATOM 1563 C CA . LEU A 1 207 ? 1.538 10.810 25.561 1.00 94.31 207 LEU A CA 1
ATOM 1564 C C . LEU A 1 207 ? 1.757 10.517 27.051 1.00 94.31 207 LEU A C 1
ATOM 1566 O O . LEU A 1 207 ? 1.969 11.443 27.829 1.00 94.31 207 LEU A O 1
ATOM 1570 N N . ASN A 1 208 ? 1.813 9.233 27.410 1.00 93.00 208 ASN A N 1
ATOM 1571 C CA . ASN A 1 208 ? 2.030 8.772 28.781 1.00 93.00 208 ASN A CA 1
ATOM 1572 C C . ASN A 1 208 ? 3.434 9.107 29.311 1.00 93.00 208 ASN A C 1
ATOM 1574 O O . ASN A 1 208 ? 3.616 9.263 30.515 1.00 93.00 208 ASN A O 1
ATOM 1578 N N . ALA A 1 209 ? 4.441 9.192 28.437 1.00 95.75 209 ALA A N 1
ATOM 1579 C CA . ALA A 1 209 ? 5.803 9.543 28.836 1.00 95.75 209 ALA A CA 1
ATOM 1580 C C . ALA A 1 209 ? 5.979 11.044 29.115 1.00 95.75 209 ALA A C 1
ATOM 1582 O O . ALA A 1 209 ? 6.871 11.425 29.873 1.00 95.75 209 ALA A O 1
ATOM 1583 N N . VAL A 1 210 ? 5.174 11.896 28.474 1.00 96.81 210 VAL A N 1
ATOM 1584 C CA . VAL A 1 210 ? 5.362 13.355 28.485 1.00 96.81 210 VAL A CA 1
ATOM 1585 C C . VAL A 1 210 ? 4.346 14.072 29.373 1.00 96.81 210 VAL A C 1
ATOM 1587 O O . VAL A 1 210 ? 4.663 15.126 29.922 1.00 96.81 210 VAL A O 1
ATOM 1590 N N . LEU A 1 211 ? 3.134 13.534 29.514 1.00 96.62 211 LEU A N 1
ATOM 1591 C CA . LEU A 1 211 ? 2.010 14.213 30.152 1.00 96.62 211 LEU A CA 1
ATOM 1592 C C . LEU A 1 211 ? 1.505 13.466 31.385 1.00 96.62 211 LEU A C 1
ATOM 1594 O O . LEU A 1 211 ? 1.646 12.253 31.507 1.00 96.62 211 LEU A O 1
ATOM 1598 N N . THR A 1 212 ? 0.853 14.200 32.287 1.00 96.81 212 THR A N 1
ATOM 1599 C CA . THR A 1 212 ? 0.063 13.587 33.363 1.00 96.81 212 THR A CA 1
ATOM 1600 C C . THR A 1 212 ? -1.223 12.957 32.814 1.00 96.81 212 THR A C 1
ATOM 1602 O O . THR A 1 212 ? -1.650 13.259 31.695 1.00 96.81 212 THR A O 1
ATOM 1605 N N . ASP A 1 213 ? -1.892 12.120 33.611 1.00 94.69 213 ASP A N 1
ATOM 1606 C CA . ASP A 1 213 ? -3.169 11.498 33.225 1.00 94.69 213 ASP A CA 1
ATOM 1607 C C . ASP A 1 213 ? -4.239 12.544 32.861 1.00 94.69 213 ASP A C 1
ATOM 1609 O O . ASP A 1 213 ? -4.912 12.430 31.836 1.00 94.69 213 ASP A O 1
ATOM 1613 N N . GLU A 1 214 ? -4.354 13.619 33.648 1.00 96.06 214 GLU A N 1
ATOM 1614 C CA . GLU A 1 214 ? -5.306 14.709 33.392 1.00 96.06 214 GLU A CA 1
ATOM 1615 C C . GLU A 1 214 ? -5.005 15.443 32.076 1.00 96.06 214 GLU A C 1
ATOM 1617 O O . GLU A 1 214 ? -5.906 15.705 31.274 1.00 96.06 214 GLU A O 1
ATOM 1622 N N . GLN A 1 215 ? -3.726 15.738 31.821 1.00 97.00 215 GLN A N 1
ATOM 1623 C CA . GLN A 1 215 ? -3.284 16.373 30.579 1.00 97.00 215 GLN A CA 1
ATOM 1624 C C . GLN A 1 215 ? -3.520 15.461 29.369 1.00 97.00 215 GLN A C 1
ATOM 1626 O O . GLN A 1 215 ? -3.943 15.935 28.313 1.00 97.00 215 GLN A O 1
ATOM 1631 N N . SER A 1 216 ? -3.308 14.156 29.530 1.00 95.00 216 SER A N 1
ATOM 1632 C CA . SER A 1 216 ? -3.541 13.154 28.489 1.00 95.00 216 SER A CA 1
ATOM 1633 C C . SER A 1 216 ? -5.015 13.081 28.095 1.00 95.00 216 SER A C 1
ATOM 1635 O O . SER A 1 216 ? -5.337 13.134 26.907 1.00 95.00 216 SER A O 1
ATOM 1637 N N . VAL A 1 217 ? -5.927 13.059 29.075 1.00 95.75 217 VAL A N 1
ATOM 1638 C CA . VAL A 1 217 ? -7.379 13.098 28.825 1.00 95.75 217 VAL A CA 1
ATOM 1639 C C . VAL A 1 217 ? -7.785 14.389 28.111 1.00 95.75 217 VAL A C 1
ATOM 1641 O O . VAL A 1 217 ? -8.598 14.351 27.181 1.00 95.75 217 VAL A O 1
ATOM 1644 N N . LEU A 1 218 ? -7.204 15.530 28.496 1.00 96.94 218 LEU A N 1
ATOM 1645 C CA . LEU A 1 218 ? -7.483 16.811 27.849 1.00 96.94 218 LEU A CA 1
ATOM 1646 C C . LEU A 1 218 ? -7.035 16.812 26.381 1.00 96.94 218 LEU A C 1
ATOM 1648 O O . LEU A 1 218 ? -7.813 17.204 25.509 1.00 96.94 218 LEU A O 1
ATOM 1652 N N . VAL A 1 219 ? -5.815 16.349 26.092 1.00 96.19 219 VAL A N 1
ATOM 1653 C CA . VAL A 1 219 ? -5.290 16.237 24.719 1.00 96.19 219 VAL A CA 1
ATOM 1654 C C . VAL A 1 219 ? -6.144 15.281 23.894 1.00 96.19 219 VAL A C 1
ATOM 1656 O O . VAL A 1 219 ? -6.557 15.626 22.787 1.00 96.19 219 VAL A O 1
ATOM 1659 N N . ALA A 1 220 ? -6.484 14.116 24.444 1.00 96.12 220 ALA A N 1
ATOM 1660 C CA . ALA A 1 220 ? -7.337 13.144 23.776 1.00 96.12 220 ALA A CA 1
ATOM 1661 C C . ALA A 1 220 ? -8.729 13.718 23.447 1.00 96.12 220 ALA A C 1
ATOM 1663 O O . ALA A 1 220 ? -9.251 13.486 22.357 1.00 96.12 220 ALA A O 1
ATOM 1664 N N . SER A 1 221 ? -9.297 14.538 24.337 1.00 96.56 221 SER A N 1
ATOM 1665 C CA . SER A 1 221 ? -10.587 15.217 24.119 1.00 96.56 221 SER A CA 1
ATOM 1666 C C . SER A 1 221 ? -10.509 16.266 23.007 1.00 96.56 221 SER A C 1
ATOM 1668 O O . SER A 1 221 ? -11.413 16.362 22.172 1.00 96.56 221 SER A O 1
ATOM 1670 N N . HIS A 1 222 ? -9.405 17.016 22.937 1.00 96.50 222 HIS A N 1
ATOM 1671 C CA . HIS A 1 222 ? -9.159 17.954 21.838 1.00 96.50 222 HIS A CA 1
ATOM 1672 C C . HIS A 1 222 ? -9.000 17.226 20.502 1.00 96.50 222 HIS A C 1
ATOM 1674 O O . HIS A 1 222 ? -9.591 17.640 19.506 1.00 96.50 222 HIS A O 1
ATOM 1680 N N . VAL A 1 223 ? -8.255 16.119 20.480 1.00 95.62 223 VAL A N 1
ATOM 1681 C CA . VAL A 1 223 ? -8.067 15.296 19.280 1.00 95.62 223 VAL A CA 1
ATOM 1682 C C . VAL A 1 223 ? -9.391 14.689 18.813 1.00 95.62 223 VAL A C 1
ATOM 1684 O O . VAL A 1 223 ? -9.689 14.743 17.622 1.00 95.62 223 VAL A O 1
ATOM 1687 N N . GLN A 1 224 ? -10.226 14.180 19.724 1.00 96.19 224 GLN A N 1
ATOM 1688 C CA . GLN A 1 224 ? -11.565 13.693 19.383 1.00 96.19 224 GLN A CA 1
ATOM 1689 C C . GLN A 1 224 ? -12.438 14.811 18.797 1.00 96.19 224 GLN A C 1
ATOM 1691 O O . GLN A 1 224 ? -13.067 14.617 17.758 1.00 96.19 224 GLN A O 1
ATOM 1696 N N . THR A 1 225 ? -12.434 15.995 19.414 1.00 96.00 225 THR A N 1
ATOM 1697 C CA . THR A 1 225 ? -13.183 17.163 18.919 1.00 96.00 225 THR A CA 1
ATOM 1698 C C . THR A 1 225 ? -12.717 17.567 17.519 1.00 96.00 225 THR A C 1
ATOM 1700 O O . THR A 1 225 ? -13.541 17.785 16.632 1.00 96.00 225 THR A O 1
ATOM 1703 N N . ALA A 1 226 ? -11.401 17.607 17.290 1.00 95.69 226 ALA A N 1
ATOM 1704 C CA . ALA A 1 226 ? -10.826 17.898 15.983 1.00 95.69 226 ALA A CA 1
ATOM 1705 C C . ALA A 1 226 ? -11.203 16.831 14.945 1.00 95.69 226 ALA A C 1
ATOM 1707 O O . ALA A 1 226 ? -11.600 17.181 13.838 1.00 95.69 226 ALA A O 1
ATOM 1708 N N . ALA A 1 227 ? -11.151 15.544 15.298 1.00 93.06 227 ALA A N 1
ATOM 1709 C CA . ALA A 1 227 ? -11.547 14.456 14.407 1.00 93.06 227 ALA A CA 1
ATOM 1710 C C . ALA A 1 227 ? -13.030 14.551 14.012 1.00 93.06 227 ALA A C 1
ATOM 1712 O O . ALA A 1 227 ? -13.365 14.438 12.834 1.00 93.06 227 ALA A O 1
ATOM 1713 N N . VAL A 1 228 ? -13.911 14.829 14.978 1.00 93.69 228 VAL A N 1
ATOM 1714 C CA . VAL A 1 228 ? -15.344 15.059 14.737 1.00 93.69 228 VAL A CA 1
ATOM 1715 C C . VAL A 1 228 ? -15.560 16.269 13.826 1.00 93.69 228 VAL A C 1
ATOM 1717 O O . VAL A 1 228 ? -16.353 16.188 12.889 1.00 93.69 228 VAL A O 1
ATOM 1720 N N . ALA A 1 229 ? -14.839 17.370 14.056 1.00 93.38 229 ALA A N 1
ATOM 1721 C CA . ALA A 1 229 ? -14.929 18.570 13.229 1.00 93.38 229 ALA A CA 1
ATOM 1722 C C . ALA A 1 229 ? -14.447 18.322 11.792 1.00 93.38 229 ALA A C 1
ATOM 1724 O O . ALA A 1 229 ? -15.135 18.702 10.850 1.00 93.38 229 ALA A O 1
ATOM 1725 N N . VAL A 1 230 ? -13.313 17.632 11.614 1.00 91.50 230 VAL A N 1
ATOM 1726 C CA . VAL A 1 230 ? -12.774 17.266 10.294 1.00 91.50 230 VAL A CA 1
ATOM 1727 C C . VAL A 1 230 ? -13.777 16.417 9.518 1.00 91.50 230 VAL A C 1
ATOM 1729 O O . VAL A 1 230 ? -14.060 16.724 8.363 1.00 91.50 230 VAL A O 1
ATOM 1732 N N . VAL A 1 231 ? -14.366 15.403 10.158 1.00 90.12 231 VAL A N 1
ATOM 1733 C CA . VAL A 1 231 ? -15.396 14.554 9.538 1.00 90.12 231 VAL A CA 1
ATOM 1734 C C . VAL A 1 231 ? -16.632 15.378 9.168 1.00 90.12 231 VAL A C 1
ATOM 1736 O O . VAL A 1 231 ? -17.162 15.214 8.074 1.00 90.12 231 VAL A O 1
ATOM 1739 N N . GLY A 1 232 ? -17.059 16.303 10.033 1.00 88.88 232 GLY A N 1
ATOM 1740 C CA . GLY A 1 232 ? -18.192 17.196 9.770 1.00 88.88 232 GLY A CA 1
ATOM 1741 C C . GLY A 1 232 ? -17.936 18.256 8.689 1.00 88.88 232 GLY A C 1
ATOM 1742 O O . GLY A 1 232 ? -18.888 18.792 8.127 1.00 88.88 232 GLY A O 1
ATOM 1743 N N . TRP A 1 233 ? -16.672 18.572 8.391 1.00 92.19 233 TRP A N 1
ATOM 1744 C CA . TRP A 1 233 ? -16.273 19.521 7.342 1.00 92.19 233 TRP A CA 1
ATOM 1745 C C . TRP A 1 233 ? -15.984 18.853 5.997 1.00 92.19 233 TRP A C 1
ATOM 1747 O O . TRP A 1 233 ? -15.766 19.549 5.001 1.00 92.19 233 TRP A O 1
ATOM 1757 N N . CYS A 1 234 ? -15.969 17.520 5.939 1.00 88.25 234 CYS A N 1
ATOM 1758 C CA . CYS A 1 234 ? -15.740 16.821 4.688 1.00 88.25 234 CYS A CA 1
ATOM 1759 C C . CYS A 1 234 ? -16.839 17.154 3.657 1.00 88.25 234 CYS A C 1
ATOM 1761 O O . CYS A 1 234 ? -18.021 17.215 3.997 1.00 88.25 234 CYS A O 1
ATOM 1763 N N . PRO A 1 235 ? -16.478 17.369 2.376 1.00 89.31 235 PRO A N 1
ATOM 1764 C CA . PRO A 1 235 ? -17.460 17.629 1.329 1.00 89.31 235 PRO A CA 1
ATOM 1765 C C . PRO A 1 235 ? -18.488 16.498 1.209 1.00 89.31 235 PRO A C 1
ATOM 1767 O O . PRO A 1 235 ? -18.114 15.327 1.251 1.00 89.31 235 PRO A O 1
ATOM 1770 N N . LYS A 1 236 ? -19.754 16.844 0.925 1.00 87.75 236 LYS A N 1
ATOM 1771 C CA . LYS A 1 236 ? -20.885 15.893 0.840 1.00 87.75 236 LYS A CA 1
ATOM 1772 C C . LYS A 1 236 ? -20.676 14.704 -0.104 1.00 87.75 236 LYS A C 1
ATOM 1774 O O . LYS A 1 236 ? -21.316 13.670 0.036 1.00 87.75 236 LYS A O 1
ATOM 1779 N N . ILE A 1 237 ? -19.772 14.830 -1.078 1.00 85.56 237 ILE A N 1
ATOM 1780 C CA . ILE A 1 237 ? -19.396 13.721 -1.967 1.00 85.56 237 ILE A CA 1
ATOM 1781 C C . ILE A 1 237 ? -18.793 12.529 -1.203 1.00 85.56 237 ILE A C 1
ATOM 1783 O O . ILE A 1 237 ? -18.860 11.400 -1.681 1.00 85.56 237 ILE A O 1
ATOM 1787 N N . PHE A 1 238 ? -18.239 12.766 -0.010 1.00 83.81 238 PHE A N 1
ATOM 1788 C CA . PHE A 1 238 ? -17.680 11.738 0.861 1.00 83.81 238 PHE A CA 1
ATOM 1789 C C . PHE A 1 238 ? -18.669 11.218 1.909 1.00 83.81 238 PHE A C 1
ATOM 1791 O O . PHE A 1 238 ? -18.332 10.260 2.605 1.00 83.81 238 PHE A O 1
ATOM 1798 N N . ASP A 1 239 ? -19.884 11.774 1.995 1.00 83.38 239 ASP A N 1
ATOM 1799 C CA . ASP A 1 239 ? -20.890 11.365 2.983 1.00 83.38 239 ASP A CA 1
ATOM 1800 C C . ASP A 1 239 ? -21.109 9.845 3.005 1.00 83.38 239 ASP A C 1
ATOM 1802 O O . ASP A 1 239 ? -21.083 9.287 4.094 1.00 83.38 239 ASP A O 1
ATOM 1806 N N . PRO A 1 240 ? -21.233 9.115 1.876 1.00 82.19 240 PRO A N 1
ATOM 1807 C CA . PRO A 1 240 ? -21.439 7.663 1.922 1.00 82.19 240 PRO A CA 1
ATOM 1808 C C . PRO A 1 240 ? -20.307 6.886 2.613 1.00 82.19 240 PRO A C 1
ATOM 1810 O O . PRO A 1 240 ? -20.547 5.818 3.166 1.00 82.19 240 PRO A O 1
ATOM 1813 N N . PHE A 1 241 ? -19.080 7.416 2.592 1.00 75.38 241 PHE A N 1
ATOM 1814 C CA . PHE A 1 241 ? -17.901 6.790 3.204 1.00 75.38 241 PHE A CA 1
ATOM 1815 C C . PHE A 1 241 ? -17.695 7.218 4.660 1.00 75.38 241 PHE A C 1
ATOM 1817 O O . PHE A 1 241 ? -17.067 6.500 5.435 1.00 75.38 241 PHE A O 1
ATOM 1824 N N . LEU A 1 242 ? -18.201 8.399 5.019 1.00 81.50 242 LEU A N 1
ATOM 1825 C CA . LEU A 1 242 ? -18.080 8.996 6.349 1.00 81.50 242 LEU A CA 1
ATOM 1826 C C . LEU A 1 242 ? -19.360 8.850 7.178 1.00 81.50 242 LEU A C 1
ATOM 1828 O O . LEU A 1 242 ? -19.372 9.177 8.367 1.00 81.50 242 LEU A O 1
ATOM 1832 N N . GLN A 1 243 ? -20.434 8.344 6.572 1.00 72.81 243 GLN A N 1
ATOM 1833 C CA . GLN A 1 243 ? -21.698 8.053 7.228 1.00 72.81 243 GLN A CA 1
ATOM 1834 C C . GLN A 1 243 ? -21.440 7.152 8.435 1.00 72.81 243 GLN A C 1
ATOM 1836 O O . GLN A 1 243 ? -20.740 6.147 8.357 1.00 72.81 243 GLN A O 1
ATOM 1841 N N . ASN A 1 244 ? -21.989 7.558 9.576 1.00 83.00 244 ASN A N 1
ATOM 1842 C CA . ASN A 1 244 ? -21.754 6.990 10.902 1.00 83.00 244 ASN A CA 1
ATOM 1843 C C . ASN A 1 244 ? -20.362 7.191 11.505 1.00 83.00 244 ASN A C 1
ATOM 1845 O O . ASN A 1 244 ? -20.254 6.989 12.708 1.00 83.00 244 ASN A O 1
ATOM 1849 N N . LEU A 1 245 ? -19.329 7.646 10.787 1.00 86.06 245 LEU A N 1
ATOM 1850 C CA . LEU A 1 245 ? -18.007 7.837 11.396 1.00 86.06 245 LEU A CA 1
ATOM 1851 C C . LEU A 1 245 ? -18.044 8.892 12.507 1.00 86.06 245 LEU A C 1
ATOM 1853 O O . LEU A 1 245 ? -17.438 8.699 13.553 1.00 86.06 245 LEU A O 1
ATOM 1857 N N . GLN A 1 246 ? -18.821 9.962 12.325 1.00 88.88 246 GLN A N 1
ATOM 1858 C CA . GLN A 1 246 ? -19.038 10.964 13.368 1.00 88.88 246 GLN A CA 1
ATOM 1859 C C . GLN A 1 246 ? -19.729 10.367 14.605 1.00 88.88 246 GLN A C 1
ATOM 1861 O O . GLN A 1 246 ? -19.273 10.576 15.726 1.00 88.88 246 GLN A O 1
ATOM 1866 N N . ASN A 1 247 ? -20.791 9.580 14.405 1.00 88.75 247 ASN A N 1
ATOM 1867 C CA . ASN A 1 247 ? -21.506 8.907 15.496 1.00 88.75 247 ASN A CA 1
ATOM 1868 C C . ASN A 1 247 ? -20.610 7.890 16.209 1.00 88.75 247 ASN A C 1
ATOM 1870 O O . ASN A 1 247 ? -20.637 7.790 17.431 1.00 88.75 247 ASN A O 1
ATOM 1874 N N . VAL A 1 248 ? -19.791 7.163 15.446 1.00 88.94 248 VAL A N 1
ATOM 1875 C CA . VAL A 1 248 ? -18.798 6.232 15.973 1.00 88.94 248 VAL A CA 1
ATOM 1876 C C . VAL A 1 248 ? -17.795 7.003 16.820 1.00 88.94 248 VAL A C 1
ATOM 1878 O O . VAL A 1 248 ? -17.691 6.703 18.000 1.00 88.94 248 VAL A O 1
ATOM 1881 N N . LEU A 1 249 ? -17.151 8.048 16.297 1.00 91.44 249 LEU A N 1
ATOM 1882 C CA . LEU A 1 249 ? -16.200 8.870 17.054 1.00 91.44 249 LEU A CA 1
ATOM 1883 C C . LEU A 1 249 ? -16.792 9.397 18.364 1.00 91.44 249 LEU A C 1
ATOM 1885 O O . LEU A 1 249 ? -16.119 9.346 19.385 1.00 91.44 249 LEU A O 1
ATOM 1889 N N . LEU A 1 250 ? -18.047 9.851 18.354 1.00 91.75 250 LEU A N 1
ATOM 1890 C CA . LEU A 1 250 ? -18.742 10.339 19.551 1.00 91.75 250 LEU A CA 1
ATOM 1891 C C . LEU A 1 250 ? -19.145 9.225 20.530 1.00 91.75 250 LEU A C 1
ATOM 1893 O O . LEU A 1 250 ? -19.353 9.497 21.708 1.00 91.75 250 LEU A O 1
ATOM 1897 N N . SER A 1 251 ? -19.261 7.979 20.065 1.00 93.12 251 SER A N 1
ATOM 1898 C CA . SER A 1 251 ? -19.592 6.823 20.910 1.00 93.12 251 SER A CA 1
ATOM 1899 C C . SER A 1 251 ? -18.395 6.249 21.677 1.00 93.12 251 SER A C 1
ATOM 1901 O O . SER A 1 251 ? -18.590 5.440 22.584 1.00 93.12 251 SER A O 1
ATOM 1903 N N . PHE A 1 252 ? -17.171 6.633 21.307 1.00 92.56 252 PHE A N 1
ATOM 1904 C CA . PHE A 1 252 ? -15.939 6.203 21.966 1.00 92.56 252 PHE A CA 1
ATOM 1905 C C . PHE A 1 252 ? -15.464 7.242 22.980 1.00 92.56 252 PHE A C 1
ATOM 1907 O O . PHE A 1 252 ? -15.716 8.441 22.845 1.00 92.56 252 PHE A O 1
ATOM 1914 N N . SER A 1 253 ? -14.731 6.788 23.996 1.00 94.88 253 SER A N 1
ATOM 1915 C CA . SER A 1 253 ? -14.052 7.711 24.901 1.00 94.88 253 SER A CA 1
ATOM 1916 C C . SER A 1 253 ? -12.968 8.511 24.155 1.00 94.88 253 SER A C 1
ATOM 1918 O O . SER A 1 253 ? -12.423 8.042 23.143 1.00 94.88 253 SER A O 1
ATOM 1920 N N . PRO A 1 254 ? -12.593 9.702 24.658 1.00 95.25 254 PRO A N 1
ATOM 1921 C CA . PRO A 1 254 ? -11.498 10.480 24.088 1.00 95.25 254 PRO A CA 1
ATOM 1922 C C . PRO A 1 254 ? -10.207 9.670 23.926 1.00 95.25 254 PRO A C 1
ATOM 1924 O O . PRO A 1 254 ? -9.570 9.711 22.874 1.00 95.25 254 PRO A O 1
ATOM 1927 N N . MET A 1 255 ? -9.848 8.877 24.941 1.00 93.94 255 MET A N 1
ATOM 1928 C CA . MET A 1 255 ? -8.628 8.064 24.935 1.00 93.94 255 MET A CA 1
ATOM 1929 C C . MET A 1 255 ? -8.667 6.933 23.906 1.00 93.94 255 MET A C 1
ATOM 1931 O O . MET A 1 255 ? -7.659 6.670 23.253 1.00 93.94 255 MET A O 1
ATOM 1935 N N . GLU A 1 256 ? -9.814 6.278 23.714 1.00 93.44 256 GLU A N 1
ATOM 1936 C CA . GLU A 1 256 ? -9.967 5.273 22.654 1.00 93.44 256 GLU A CA 1
ATOM 1937 C C . GLU A 1 256 ? -9.888 5.911 21.264 1.00 93.44 256 GLU A C 1
ATOM 1939 O O . GLU A 1 256 ? -9.283 5.340 20.355 1.00 93.44 256 GLU A O 1
ATOM 1944 N N . THR A 1 257 ? -10.446 7.114 21.100 1.00 93.62 257 THR A N 1
ATOM 1945 C CA . THR A 1 257 ? -10.347 7.875 19.848 1.00 93.62 257 THR A CA 1
ATOM 1946 C C . THR A 1 257 ? -8.901 8.261 19.554 1.00 93.62 257 THR A C 1
ATOM 1948 O O . THR A 1 257 ? -8.414 8.037 18.446 1.00 93.62 257 THR A O 1
ATOM 1951 N N . PHE A 1 258 ? -8.180 8.778 20.550 1.00 94.62 258 PHE A N 1
ATOM 1952 C CA . PHE A 1 258 ? -6.765 9.111 20.413 1.00 94.62 258 PHE A CA 1
ATOM 1953 C C . PHE A 1 258 ? -5.926 7.875 20.072 1.00 94.62 258 PHE A C 1
ATOM 1955 O O . PHE A 1 258 ? -5.142 7.906 19.126 1.00 94.62 258 PHE A O 1
ATOM 1962 N N . ARG A 1 259 ? -6.140 6.756 20.778 1.00 94.00 259 ARG A N 1
ATOM 1963 C CA . ARG A 1 259 ? -5.476 5.477 20.486 1.00 94.00 259 ARG A CA 1
ATOM 1964 C C . ARG A 1 259 ? -5.746 5.020 19.056 1.00 94.00 259 ARG A C 1
ATOM 1966 O O . ARG A 1 259 ? -4.826 4.607 18.361 1.00 94.00 259 ARG A O 1
ATOM 1973 N N . SER A 1 260 ? -6.990 5.145 18.603 1.00 93.25 260 SER A N 1
ATOM 1974 C CA . SER A 1 260 ? -7.386 4.810 17.237 1.00 93.25 260 SER A CA 1
ATOM 1975 C C . SER A 1 260 ? -6.613 5.649 16.209 1.00 93.25 260 SER A C 1
ATOM 1977 O O . SER A 1 260 ? -6.033 5.122 15.264 1.00 93.25 260 SER A O 1
ATOM 1979 N N . ILE A 1 261 ? -6.528 6.962 16.423 1.00 93.56 261 ILE A N 1
ATOM 1980 C CA . ILE A 1 261 ? -5.774 7.868 15.546 1.00 93.56 261 ILE A CA 1
ATOM 1981 C C . ILE A 1 261 ? -4.275 7.554 15.577 1.00 93.56 261 ILE A C 1
ATOM 1983 O O . ILE A 1 261 ? -3.634 7.539 14.527 1.00 93.56 261 ILE A O 1
ATOM 1987 N N . SER A 1 262 ? -3.715 7.240 16.746 1.00 94.31 262 SER A N 1
ATOM 1988 C CA . SER A 1 262 ? -2.314 6.834 16.830 1.00 94.31 262 SER A CA 1
ATOM 1989 C C . SER A 1 262 ? -2.048 5.530 16.086 1.00 94.31 262 SER A C 1
ATOM 1991 O O . SER A 1 262 ? -1.025 5.443 15.426 1.00 94.31 262 SER A O 1
ATOM 1993 N N . LEU A 1 263 ? -2.939 4.538 16.133 1.00 93.31 263 LEU A N 1
ATOM 1994 C CA . LEU A 1 263 ? -2.762 3.298 15.370 1.00 93.31 263 LEU A CA 1
ATOM 1995 C C . LEU A 1 263 ? -2.808 3.538 13.854 1.00 93.31 263 LEU A C 1
ATOM 1997 O O . LEU A 1 263 ? -2.093 2.868 13.108 1.00 93.31 263 LEU A O 1
ATOM 2001 N N . LEU A 1 264 ? -3.613 4.499 13.385 1.00 94.00 264 LEU A N 1
ATOM 2002 C CA . LEU A 1 264 ? -3.598 4.923 11.981 1.00 94.00 264 LEU A CA 1
ATOM 2003 C C . LEU A 1 264 ? -2.252 5.548 11.603 1.00 94.00 264 LEU A C 1
ATOM 2005 O O . LEU A 1 264 ? -1.713 5.228 10.544 1.00 94.00 264 LEU A O 1
ATOM 2009 N N . LEU A 1 265 ? -1.702 6.399 12.474 1.00 94.50 265 LEU A N 1
ATOM 2010 C CA . LEU A 1 265 ? -0.380 6.990 12.280 1.00 94.50 265 LEU A CA 1
ATOM 2011 C C . LEU A 1 265 ? 0.716 5.919 12.282 1.00 94.50 265 LEU A C 1
ATOM 2013 O O . LEU A 1 265 ? 1.555 5.916 11.389 1.00 94.50 265 LEU A O 1
ATOM 2017 N N . ASP A 1 266 ? 0.680 4.984 13.228 1.00 94.25 266 ASP A N 1
ATOM 2018 C CA . ASP A 1 266 ? 1.650 3.892 13.328 1.00 94.25 266 ASP A CA 1
ATOM 2019 C C . ASP A 1 266 ? 1.600 3.010 12.073 1.00 94.25 266 ASP A C 1
ATOM 2021 O O . ASP A 1 266 ? 2.635 2.698 11.488 1.00 94.25 266 ASP A O 1
ATOM 2025 N N . THR A 1 267 ? 0.392 2.682 11.599 1.00 94.19 267 THR A N 1
ATOM 2026 C CA . THR A 1 267 ? 0.191 1.938 10.346 1.00 94.19 267 THR A CA 1
ATOM 2027 C C . THR A 1 267 ? 0.770 2.701 9.158 1.00 94.19 267 THR A C 1
ATOM 2029 O O . THR A 1 267 ? 1.514 2.123 8.372 1.00 94.19 267 THR A O 1
ATOM 2032 N N . PHE A 1 268 ? 0.489 4.003 9.047 1.00 96.31 268 PHE A N 1
ATOM 2033 C CA . PHE A 1 268 ? 1.035 4.852 7.988 1.00 96.31 268 PHE A CA 1
ATOM 2034 C C . PHE A 1 268 ? 2.567 4.896 8.015 1.00 96.31 268 PHE A C 1
ATOM 2036 O O . PHE A 1 268 ? 3.201 4.740 6.975 1.00 96.31 268 PHE A O 1
ATOM 2043 N N . LEU A 1 269 ? 3.168 5.099 9.191 1.00 96.06 269 LEU A N 1
ATOM 2044 C CA . LEU A 1 269 ? 4.619 5.198 9.352 1.00 96.06 269 LEU A CA 1
ATOM 2045 C C . LEU A 1 269 ? 5.318 3.881 9.026 1.00 96.06 269 LEU A C 1
ATOM 2047 O O . LEU A 1 269 ? 6.359 3.892 8.369 1.00 96.06 269 LEU A O 1
ATOM 2051 N N . VAL A 1 270 ? 4.752 2.753 9.462 1.00 95.19 270 VAL A N 1
ATOM 2052 C CA . VAL A 1 270 ? 5.295 1.432 9.143 1.00 95.19 270 VAL A CA 1
ATOM 2053 C C . VAL A 1 270 ? 5.159 1.150 7.652 1.00 95.19 270 VAL A C 1
ATOM 2055 O O . VAL A 1 270 ? 6.147 0.778 7.026 1.00 95.19 270 VAL A O 1
ATOM 2058 N N . GLU A 1 271 ? 3.990 1.386 7.059 1.00 95.31 271 GLU A N 1
ATOM 2059 C CA . GLU A 1 271 ? 3.780 1.206 5.622 1.00 95.31 271 GLU A CA 1
ATOM 2060 C C . GLU A 1 271 ? 4.758 2.068 4.807 1.00 95.31 271 GLU A C 1
ATOM 2062 O O . GLU A 1 271 ? 5.455 1.560 3.928 1.00 95.31 271 GLU A O 1
ATOM 2067 N N . PHE A 1 272 ? 4.900 3.348 5.170 1.00 97.12 272 PHE A N 1
ATOM 2068 C CA . PHE A 1 272 ? 5.874 4.263 4.578 1.00 97.12 272 PHE A CA 1
ATOM 2069 C C . PHE A 1 272 ? 7.300 3.719 4.691 1.00 97.12 272 PHE A C 1
ATOM 2071 O O . PHE A 1 272 ? 8.012 3.670 3.690 1.00 97.12 272 PHE A O 1
ATOM 2078 N N . LEU A 1 273 ? 7.730 3.293 5.884 1.00 96.69 273 LEU A N 1
ATOM 2079 C CA . LEU A 1 273 ? 9.089 2.805 6.116 1.00 96.69 273 LEU A CA 1
ATOM 2080 C C . LEU A 1 273 ? 9.386 1.552 5.284 1.00 96.69 273 LEU A C 1
ATOM 2082 O O . LEU A 1 273 ? 10.459 1.440 4.689 1.00 96.69 273 LEU A O 1
ATOM 2086 N N . LEU A 1 274 ? 8.438 0.619 5.220 1.00 95.19 274 LEU A N 1
ATOM 2087 C CA . LEU A 1 274 ? 8.588 -0.620 4.466 1.00 95.19 274 LEU A CA 1
ATOM 2088 C C . LEU A 1 274 ? 8.628 -0.359 2.960 1.00 95.19 274 LEU A C 1
ATOM 2090 O O . LEU A 1 274 ? 9.552 -0.832 2.294 1.00 95.19 274 LEU A O 1
ATOM 2094 N N . CYS A 1 275 ? 7.692 0.437 2.431 1.00 95.12 275 CYS A N 1
ATOM 2095 C CA . CYS A 1 275 ? 7.721 0.869 1.035 1.00 95.12 275 CYS A CA 1
ATOM 2096 C C . CYS A 1 275 ? 9.020 1.616 0.722 1.00 95.12 275 CYS A C 1
ATOM 2098 O O . CYS A 1 275 ? 9.647 1.360 -0.304 1.00 95.12 275 CYS A O 1
ATOM 2100 N N . PHE A 1 276 ? 9.476 2.492 1.620 1.00 96.06 276 PHE A N 1
ATOM 2101 C CA . PHE A 1 276 ? 10.692 3.276 1.424 1.00 96.06 276 PHE A CA 1
ATOM 2102 C C . PHE A 1 276 ? 11.914 2.368 1.298 1.00 96.06 276 PHE A C 1
ATOM 2104 O O . PHE A 1 276 ? 12.689 2.532 0.361 1.00 96.06 276 PHE A O 1
ATOM 2111 N N . ILE A 1 277 ? 12.059 1.363 2.168 1.00 95.00 277 ILE A N 1
ATOM 2112 C CA . ILE A 1 277 ? 13.148 0.378 2.087 1.00 95.00 277 ILE A CA 1
ATOM 2113 C C . ILE A 1 277 ? 13.073 -0.415 0.776 1.00 95.00 277 ILE A C 1
ATOM 2115 O O . ILE A 1 277 ? 14.085 -0.556 0.083 1.00 95.00 277 ILE A O 1
ATOM 2119 N N . VAL A 1 278 ? 11.885 -0.907 0.407 1.00 92.69 278 VAL A N 1
ATOM 2120 C CA . VAL A 1 278 ? 11.680 -1.664 -0.839 1.00 92.69 278 VAL A CA 1
ATOM 2121 C C . VAL A 1 278 ? 12.052 -0.815 -2.057 1.00 92.69 278 VAL A C 1
ATOM 2123 O O . VAL A 1 278 ? 12.787 -1.286 -2.932 1.00 92.69 278 VAL A O 1
ATOM 2126 N N . TYR A 1 279 ? 11.616 0.445 -2.111 1.00 93.69 279 TYR A N 1
ATOM 2127 C CA . TYR A 1 279 ? 11.923 1.354 -3.213 1.00 93.69 279 TYR A CA 1
ATOM 2128 C C . TYR A 1 279 ? 13.370 1.824 -3.222 1.00 93.69 279 TYR A C 1
ATOM 2130 O O . TYR A 1 279 ? 13.944 1.964 -4.304 1.00 93.69 279 TYR A O 1
ATOM 2138 N N . LEU A 1 280 ? 13.988 2.021 -2.059 1.00 94.75 280 LEU A N 1
ATOM 2139 C CA . LEU A 1 280 ? 15.401 2.361 -1.950 1.00 94.75 280 LEU A CA 1
ATOM 2140 C C . LEU A 1 280 ? 16.253 1.245 -2.561 1.00 94.75 280 LEU A C 1
ATOM 2142 O O . LEU A 1 280 ? 17.050 1.498 -3.465 1.00 94.75 280 LEU A O 1
ATOM 2146 N N . VAL A 1 281 ? 16.029 -0.006 -2.143 1.00 92.44 281 VAL A N 1
ATOM 2147 C CA . VAL A 1 281 ? 16.757 -1.160 -2.689 1.00 92.44 281 VAL A CA 1
ATOM 2148 C C . VAL A 1 281 ? 16.458 -1.339 -4.173 1.00 92.44 281 VAL A C 1
ATOM 2150 O O . VAL A 1 281 ? 17.388 -1.492 -4.964 1.00 92.44 281 VAL A O 1
ATOM 2153 N N . SER A 1 282 ? 15.188 -1.252 -4.575 1.00 89.88 282 SER A N 1
ATOM 2154 C CA . SER A 1 282 ? 14.799 -1.379 -5.983 1.00 89.88 282 SER A CA 1
ATOM 2155 C C . SER A 1 282 ? 15.468 -0.314 -6.854 1.00 89.88 282 SER A C 1
ATOM 2157 O O . SER A 1 282 ? 15.917 -0.620 -7.958 1.00 89.88 282 SER A O 1
ATOM 2159 N N . SER A 1 283 ? 15.609 0.913 -6.353 1.00 90.44 283 SER A N 1
ATOM 2160 C CA . SER A 1 283 ? 16.295 2.005 -7.054 1.00 90.44 283 SER A CA 1
ATOM 2161 C C . SER A 1 283 ? 17.788 1.765 -7.168 1.00 90.44 283 SER A C 1
ATOM 2163 O O . SER A 1 283 ? 18.345 1.944 -8.247 1.00 90.44 283 SER A O 1
ATOM 2165 N N . VAL A 1 284 ? 18.436 1.316 -6.089 1.00 91.31 284 VAL A N 1
ATOM 2166 C CA . VAL A 1 284 ? 19.863 0.965 -6.103 1.00 91.31 284 VAL A CA 1
ATOM 2167 C C . VAL A 1 284 ? 20.119 -0.161 -7.100 1.00 91.31 284 VAL A C 1
ATOM 2169 O O . VAL A 1 284 ? 21.030 -0.061 -7.918 1.00 91.31 284 VAL A O 1
ATOM 2172 N N . VAL A 1 285 ? 19.291 -1.207 -7.083 1.00 89.31 285 VAL A N 1
ATOM 2173 C CA . VAL A 1 285 ? 19.396 -2.344 -8.004 1.00 89.31 285 VAL A CA 1
ATOM 2174 C C . VAL A 1 285 ? 19.147 -1.909 -9.449 1.00 89.31 285 VAL A C 1
ATOM 2176 O O . VAL A 1 285 ? 19.897 -2.316 -10.333 1.00 89.31 285 VAL A O 1
ATOM 2179 N N . THR A 1 286 ? 18.147 -1.061 -9.698 1.00 86.19 286 THR A N 1
ATOM 2180 C CA . THR A 1 286 ? 17.846 -0.521 -11.037 1.00 86.19 286 THR A CA 1
ATOM 2181 C C . THR A 1 286 ? 18.996 0.339 -11.551 1.00 86.19 286 THR A C 1
ATOM 2183 O O . THR A 1 286 ? 19.460 0.149 -12.674 1.00 86.19 286 THR A O 1
ATOM 2186 N N . SER A 1 287 ? 19.524 1.223 -10.705 1.00 86.12 287 SER A N 1
ATOM 2187 C CA . SER A 1 287 ? 20.689 2.043 -11.026 1.00 86.12 287 SER A CA 1
ATOM 2188 C C . SER A 1 287 ? 21.925 1.190 -11.304 1.00 86.12 287 SER A C 1
ATOM 2190 O O . SER A 1 287 ? 22.601 1.395 -12.309 1.00 86.12 287 SER A O 1
ATOM 2192 N N . ALA A 1 288 ? 22.198 0.181 -10.474 1.00 86.31 288 ALA A N 1
ATOM 2193 C CA . ALA A 1 288 ? 23.299 -0.753 -10.683 1.00 86.31 288 ALA A CA 1
ATOM 2194 C C . ALA A 1 288 ? 23.114 -1.588 -11.958 1.00 86.31 288 ALA A C 1
ATOM 2196 O O . ALA A 1 288 ? 24.097 -1.859 -12.643 1.00 86.31 288 ALA A O 1
ATOM 2197 N N . ALA A 1 289 ? 21.878 -1.942 -12.320 1.00 83.94 289 ALA A N 1
ATOM 2198 C CA . ALA A 1 289 ? 21.570 -2.683 -13.539 1.00 83.94 289 ALA A CA 1
ATOM 2199 C C . ALA A 1 289 ? 21.892 -1.899 -14.827 1.00 83.94 289 ALA A C 1
ATOM 2201 O O . ALA A 1 289 ? 22.140 -2.513 -15.864 1.00 83.94 289 ALA A O 1
ATOM 2202 N N . PHE A 1 290 ? 21.947 -0.559 -14.778 1.00 79.75 290 PHE A N 1
ATOM 2203 C CA . PHE A 1 290 ? 22.443 0.240 -15.907 1.00 79.75 290 PHE A CA 1
ATOM 2204 C C . PHE A 1 290 ? 23.950 0.078 -16.142 1.00 79.75 290 PHE A C 1
ATOM 2206 O O . PHE A 1 290 ? 24.421 0.289 -17.260 1.00 79.75 290 PHE A O 1
ATOM 2213 N N . TYR A 1 291 ? 24.707 -0.296 -15.107 1.00 79.06 291 TYR A N 1
ATOM 2214 C CA . TYR A 1 291 ? 26.161 -0.463 -15.170 1.00 79.06 291 TYR A CA 1
ATOM 2215 C C . TYR A 1 291 ? 26.592 -1.929 -15.248 1.00 79.06 291 TYR A C 1
ATOM 2217 O O . TYR A 1 291 ? 27.599 -2.246 -15.878 1.00 79.06 291 TYR A O 1
ATOM 2225 N N . LEU A 1 292 ? 25.842 -2.818 -14.602 1.00 80.50 292 LEU A N 1
ATOM 2226 C CA . LEU A 1 292 ? 26.157 -4.226 -14.418 1.00 80.50 292 LEU A CA 1
ATOM 2227 C C . LEU A 1 292 ? 24.997 -5.071 -14.945 1.00 80.50 292 LEU A C 1
ATOM 2229 O O . LEU A 1 292 ? 23.845 -4.835 -14.595 1.00 80.50 292 LEU A O 1
ATOM 2233 N N . GLU A 1 293 ? 25.277 -6.114 -15.726 1.00 78.94 293 GLU A N 1
ATOM 2234 C CA . GLU A 1 293 ? 24.253 -7.098 -16.102 1.00 78.94 293 GLU A CA 1
ATOM 2235 C C . GLU A 1 293 ? 23.857 -7.961 -14.886 1.00 78.94 293 GLU A C 1
ATOM 2237 O O . GLU A 1 293 ? 24.295 -9.103 -14.715 1.00 78.94 293 GLU A O 1
ATOM 2242 N N . LEU A 1 294 ? 23.013 -7.416 -14.006 1.00 79.50 294 LEU A N 1
ATOM 2243 C CA . LEU A 1 294 ? 22.547 -8.091 -12.797 1.00 79.50 294 LEU A CA 1
ATOM 2244 C C . LEU A 1 294 ? 21.472 -9.132 -13.130 1.00 79.50 294 LEU A C 1
ATOM 2246 O O . LEU A 1 294 ? 20.272 -8.892 -12.996 1.00 79.50 294 LEU A O 1
ATOM 2250 N N . ARG A 1 295 ? 21.902 -10.350 -13.482 1.00 78.56 295 ARG A N 1
ATOM 2251 C CA . ARG A 1 295 ? 21.005 -11.504 -13.721 1.00 78.56 295 ARG A CA 1
ATOM 2252 C C . ARG A 1 295 ? 20.077 -11.835 -12.544 1.00 78.56 295 ARG A C 1
ATOM 2254 O O . ARG A 1 295 ? 19.080 -12.525 -12.737 1.00 78.56 295 ARG A O 1
ATOM 2261 N N . HIS A 1 296 ? 20.400 -11.375 -11.334 1.00 82.69 296 HIS A N 1
ATOM 2262 C CA . HIS A 1 296 ? 19.672 -11.693 -10.102 1.00 82.69 296 HIS A CA 1
ATOM 2263 C C . HIS A 1 296 ? 18.948 -10.501 -9.460 1.00 82.69 296 HIS A C 1
ATOM 2265 O O . HIS A 1 296 ? 18.368 -10.672 -8.392 1.00 82.69 296 HIS A O 1
ATOM 2271 N N . ALA A 1 297 ? 18.908 -9.335 -10.115 1.00 81.56 297 ALA A N 1
ATOM 2272 C CA . ALA A 1 297 ? 18.240 -8.127 -9.614 1.00 81.56 297 ALA A CA 1
ATOM 2273 C C . ALA A 1 297 ? 16.808 -8.390 -9.103 1.00 81.56 297 ALA A C 1
ATOM 2275 O O . ALA A 1 297 ? 16.465 -8.060 -7.970 1.00 81.56 297 ALA A O 1
ATOM 2276 N N . LYS A 1 298 ? 15.997 -9.096 -9.899 1.00 80.38 298 LYS A N 1
ATOM 2277 C CA . LYS A 1 298 ? 14.600 -9.417 -9.558 1.00 80.38 298 LYS A CA 1
ATOM 2278 C C . LYS A 1 298 ? 14.462 -10.288 -8.306 1.00 80.38 298 LYS A C 1
ATOM 2280 O O . LYS A 1 298 ? 13.515 -10.130 -7.545 1.00 80.38 298 LYS A O 1
ATOM 2285 N N . ARG A 1 299 ? 15.420 -11.191 -8.066 1.00 83.50 299 ARG A N 1
ATOM 2286 C CA . ARG A 1 299 ? 15.416 -12.068 -6.883 1.00 83.50 299 ARG A CA 1
ATOM 2287 C C . ARG A 1 299 ? 15.740 -11.297 -5.611 1.00 83.50 299 ARG A C 1
ATOM 2289 O O . ARG A 1 299 ? 15.169 -11.601 -4.571 1.00 83.50 299 ARG A O 1
ATOM 2296 N N . ILE A 1 300 ? 16.618 -10.299 -5.708 1.00 86.44 300 ILE A N 1
ATOM 2297 C CA . ILE A 1 300 ? 16.937 -9.404 -4.592 1.00 86.44 300 ILE A CA 1
ATOM 2298 C C . ILE A 1 300 ? 15.697 -8.589 -4.221 1.00 86.44 300 ILE A C 1
ATOM 2300 O O . ILE A 1 300 ? 15.306 -8.601 -3.059 1.00 86.44 300 ILE A O 1
ATOM 2304 N N . ASN A 1 301 ? 15.025 -7.975 -5.201 1.00 85.00 301 ASN A N 1
ATOM 2305 C CA . ASN A 1 301 ? 13.797 -7.213 -4.946 1.00 85.00 301 ASN A CA 1
ATOM 2306 C C . ASN A 1 301 ? 12.710 -8.082 -4.300 1.00 85.00 301 ASN A C 1
ATOM 2308 O O . ASN A 1 301 ? 12.083 -7.662 -3.334 1.00 85.00 301 ASN A O 1
ATOM 2312 N N . LEU A 1 302 ? 12.539 -9.323 -4.768 1.00 84.31 302 LEU A N 1
ATOM 2313 C CA . LEU A 1 302 ? 11.596 -10.265 -4.166 1.00 84.31 302 LEU A CA 1
ATOM 2314 C C . LEU A 1 302 ? 11.961 -10.626 -2.716 1.00 84.31 302 LEU A C 1
ATOM 2316 O O . LEU A 1 302 ? 11.078 -10.726 -1.868 1.00 84.31 302 LEU A O 1
ATOM 2320 N N . ALA A 1 303 ? 13.248 -10.824 -2.421 1.00 87.62 303 ALA A N 1
ATOM 2321 C CA . ALA A 1 303 ? 13.708 -11.108 -1.064 1.00 87.62 303 ALA A CA 1
ATOM 2322 C C . ALA A 1 303 ? 13.484 -9.911 -0.125 1.00 87.62 303 ALA A C 1
ATOM 2324 O O . ALA A 1 303 ? 13.046 -10.097 1.007 1.00 87.62 303 ALA A O 1
ATOM 2325 N N . VAL A 1 304 ? 13.731 -8.687 -0.600 1.00 88.88 304 VAL A N 1
ATOM 2326 C CA . VAL A 1 304 ? 13.471 -7.464 0.176 1.00 88.88 304 VAL A CA 1
ATOM 2327 C C . VAL A 1 304 ? 11.978 -7.270 0.410 1.00 88.88 304 VAL A C 1
ATOM 2329 O O . VAL A 1 304 ? 11.583 -6.990 1.537 1.00 88.88 304 VAL A O 1
ATOM 2332 N N . LEU A 1 305 ? 11.144 -7.502 -0.608 1.00 87.56 305 LEU A N 1
ATOM 2333 C CA . LEU A 1 305 ? 9.690 -7.479 -0.464 1.00 87.56 305 LEU A CA 1
ATOM 2334 C C . LEU A 1 305 ? 9.224 -8.482 0.601 1.00 87.56 305 LEU A C 1
ATOM 2336 O O . LEU A 1 305 ? 8.437 -8.133 1.472 1.00 87.56 305 LEU A O 1
ATOM 2340 N N . LEU A 1 306 ? 9.755 -9.708 0.586 1.00 86.75 306 LEU A N 1
ATOM 2341 C CA . LEU A 1 306 ? 9.434 -10.730 1.585 1.00 86.75 306 LEU A CA 1
ATOM 2342 C C . LEU A 1 306 ? 9.800 -10.289 3.010 1.00 86.75 306 LEU A C 1
ATOM 2344 O O . LEU A 1 306 ? 9.001 -10.455 3.931 1.00 86.75 306 LEU A O 1
ATOM 2348 N N . LEU A 1 307 ? 10.996 -9.727 3.194 1.00 89.00 307 LEU A N 1
ATOM 2349 C CA . LEU A 1 307 ? 11.436 -9.214 4.492 1.00 89.00 307 LEU A CA 1
ATOM 2350 C C . LEU A 1 307 ? 10.554 -8.056 4.967 1.00 89.00 307 LEU A C 1
ATOM 2352 O O . LEU A 1 307 ? 10.195 -8.013 6.141 1.00 89.00 307 LEU A O 1
ATOM 2356 N N . ALA A 1 308 ? 10.161 -7.163 4.057 1.00 89.25 308 ALA A N 1
ATOM 2357 C CA . ALA A 1 308 ? 9.256 -6.066 4.363 1.00 89.25 308 ALA A CA 1
ATOM 2358 C C . ALA A 1 308 ? 7.871 -6.573 4.798 1.00 89.25 308 ALA A C 1
ATOM 2360 O O . ALA A 1 308 ? 7.339 -6.102 5.802 1.00 89.25 308 ALA A O 1
ATOM 2361 N N . VAL A 1 309 ? 7.321 -7.593 4.124 1.00 87.19 309 VAL A N 1
ATOM 2362 C CA . VAL A 1 309 ? 6.059 -8.226 4.544 1.00 87.19 309 VAL A CA 1
ATOM 2363 C C . VAL A 1 309 ? 6.184 -8.790 5.959 1.00 87.19 309 VAL A C 1
ATOM 2365 O O . VAL A 1 309 ? 5.346 -8.509 6.813 1.00 87.19 309 VAL A O 1
ATOM 2368 N N . LEU A 1 310 ? 7.243 -9.560 6.228 1.00 87.81 310 LEU A N 1
ATOM 2369 C CA . LEU A 1 310 ? 7.471 -10.174 7.539 1.00 87.81 310 LEU A CA 1
ATOM 2370 C C . LEU A 1 310 ? 7.597 -9.134 8.658 1.00 87.81 310 LEU A C 1
ATOM 2372 O O . LEU A 1 310 ? 7.020 -9.319 9.728 1.00 87.81 310 LEU A O 1
ATOM 2376 N N . ALA A 1 311 ? 8.320 -8.043 8.404 1.00 89.00 311 ALA A N 1
ATOM 2377 C CA . ALA A 1 311 ? 8.502 -6.962 9.367 1.00 89.00 311 ALA A CA 1
ATOM 2378 C C . ALA A 1 311 ? 7.216 -6.149 9.596 1.00 89.00 311 ALA A C 1
ATOM 2380 O O . ALA A 1 311 ? 6.954 -5.727 10.720 1.00 89.00 311 ALA A O 1
ATOM 2381 N N . GLY A 1 312 ? 6.405 -5.947 8.553 1.00 87.06 312 GLY A N 1
ATOM 2382 C CA . GLY A 1 312 ? 5.189 -5.135 8.618 1.00 87.06 312 GLY A CA 1
ATOM 2383 C C . GLY A 1 312 ? 3.974 -5.827 9.205 1.00 87.06 312 GLY A C 1
ATOM 2384 O O . GLY A 1 312 ? 3.124 -5.167 9.797 1.00 87.06 312 GLY A O 1
ATOM 2385 N N . LEU A 1 313 ? 3.885 -7.152 9.082 1.00 87.06 313 LEU A N 1
ATOM 2386 C CA . LEU A 1 313 ? 2.741 -7.927 9.559 1.00 87.06 313 LEU A CA 1
ATOM 2387 C C . LEU A 1 313 ? 2.251 -7.589 10.973 1.00 87.06 313 LEU A C 1
ATOM 2389 O O . LEU A 1 313 ? 1.049 -7.368 11.099 1.00 87.06 313 LEU A O 1
ATOM 2393 N N . PRO A 1 314 ? 3.092 -7.539 12.027 1.00 84.19 314 PRO A N 1
ATOM 2394 C CA . PRO A 1 314 ? 2.606 -7.269 13.381 1.00 84.19 314 PRO A CA 1
ATOM 2395 C C . PRO A 1 314 ? 1.945 -5.891 13.529 1.00 84.19 314 PRO A C 1
ATOM 2397 O O . PRO A 1 314 ? 1.018 -5.758 14.325 1.00 84.19 314 PRO A O 1
ATOM 2400 N N . PHE A 1 315 ? 2.370 -4.901 12.741 1.00 85.31 315 PHE A N 1
ATOM 2401 C CA . PHE A 1 315 ? 1.893 -3.520 12.828 1.00 85.31 315 PHE A CA 1
ATOM 2402 C C . PHE A 1 315 ? 0.720 -3.249 11.876 1.00 85.31 315 PHE A C 1
ATOM 2404 O O . PHE A 1 315 ? -0.279 -2.655 12.269 1.00 85.31 315 PHE A O 1
ATOM 2411 N N . CYS A 1 316 ? 0.773 -3.768 10.648 1.00 88.56 316 CYS A N 1
ATOM 2412 C CA . CYS A 1 316 ? -0.251 -3.540 9.627 1.00 88.56 316 CYS A CA 1
ATOM 2413 C C . CYS A 1 316 ? -1.442 -4.515 9.729 1.00 88.56 316 CYS A C 1
ATOM 2415 O O . CYS A 1 316 ? -2.273 -4.579 8.823 1.00 88.56 316 CYS A O 1
ATOM 2417 N N . ARG A 1 317 ? -1.589 -5.284 10.823 1.00 87.19 317 ARG A N 1
ATOM 2418 C CA . ARG A 1 317 ? -2.718 -6.229 10.985 1.00 87.19 317 ARG A CA 1
ATOM 2419 C C . ARG A 1 317 ? -4.082 -5.560 10.860 1.00 87.19 317 ARG A C 1
ATOM 2421 O O . ARG A 1 317 ? -5.029 -6.208 10.425 1.00 87.19 317 ARG A O 1
ATOM 2428 N N . ILE A 1 318 ? -4.183 -4.292 11.244 1.00 88.12 318 ILE A N 1
ATOM 2429 C CA . ILE A 1 318 ? -5.424 -3.519 11.198 1.00 88.12 318 ILE A CA 1
ATOM 2430 C C . ILE A 1 318 ? -5.952 -3.297 9.777 1.00 88.12 318 ILE A C 1
ATOM 2432 O O . ILE A 1 318 ? -7.157 -3.257 9.562 1.00 88.12 318 ILE A O 1
ATOM 2436 N N . VAL A 1 319 ? -5.059 -3.230 8.792 1.00 89.19 319 VAL A N 1
ATOM 2437 C CA . VAL A 1 319 ? -5.413 -3.182 7.368 1.00 89.19 319 VAL A CA 1
ATOM 2438 C C . VAL A 1 319 ? -5.367 -4.575 6.724 1.00 89.19 319 VAL A C 1
ATOM 2440 O O . VAL A 1 319 ? -5.673 -4.727 5.544 1.00 89.19 319 VAL A O 1
ATOM 2443 N N . GLY A 1 320 ? -5.082 -5.629 7.494 1.00 85.12 320 GLY A N 1
ATOM 2444 C CA . GLY A 1 320 ? -4.966 -7.008 7.010 1.00 85.12 320 GLY A CA 1
ATOM 2445 C C . GLY A 1 320 ? -3.569 -7.400 6.519 1.00 85.12 320 GLY A C 1
ATOM 2446 O O . GLY A 1 320 ? -3.447 -8.389 5.803 1.00 85.12 320 GLY A O 1
ATOM 2447 N N . GLY A 1 321 ? -2.534 -6.650 6.903 1.00 89.25 321 GLY A N 1
ATOM 2448 C CA . GLY A 1 321 ? -1.137 -6.854 6.510 1.00 89.25 321 GLY A CA 1
ATOM 2449 C C . GLY A 1 321 ? -0.564 -5.653 5.749 1.00 89.25 321 GLY A C 1
ATOM 2450 O O . GLY A 1 321 ? -1.321 -4.768 5.361 1.00 89.25 321 GLY A O 1
ATOM 2451 N N . PRO A 1 322 ? 0.764 -5.584 5.561 1.00 90.12 322 PRO A N 1
ATOM 2452 C CA . PRO A 1 322 ? 1.386 -4.495 4.814 1.00 90.12 322 PRO A CA 1
ATOM 2453 C C . PRO A 1 322 ? 0.992 -4.586 3.335 1.00 90.12 322 PRO A C 1
ATOM 2455 O O . PRO A 1 322 ? 0.959 -5.684 2.771 1.00 90.12 322 PRO A O 1
ATOM 2458 N N . MET A 1 323 ? 0.670 -3.450 2.716 1.00 90.44 323 MET A N 1
ATOM 2459 C CA . MET A 1 323 ? 0.168 -3.415 1.338 1.00 90.44 323 MET A CA 1
ATOM 2460 C C . MET A 1 323 ? 1.309 -3.349 0.312 1.00 90.44 323 MET A C 1
ATOM 2462 O O . MET A 1 323 ? 1.188 -3.918 -0.770 1.00 90.44 323 MET A O 1
ATOM 2466 N N . LEU A 1 324 ? 2.428 -2.716 0.672 1.00 89.06 324 LEU A N 1
ATOM 2467 C CA . LEU A 1 324 ? 3.689 -2.624 -0.073 1.00 89.06 324 LEU A CA 1
ATOM 2468 C C . LEU A 1 324 ? 3.514 -2.251 -1.552 1.00 89.06 324 LEU A C 1
ATOM 2470 O O . LEU A 1 324 ? 4.155 -2.832 -2.431 1.00 89.06 324 LEU A O 1
ATOM 2474 N N . GLY A 1 325 ? 2.619 -1.301 -1.824 1.00 90.75 325 GLY A N 1
ATOM 2475 C CA . GLY A 1 325 ? 2.364 -0.788 -3.166 1.00 90.75 325 GLY A CA 1
ATOM 2476 C C . GLY A 1 325 ? 0.957 -0.225 -3.325 1.00 90.75 325 GLY A C 1
ATOM 2477 O O . GLY A 1 325 ? -0.031 -0.812 -2.870 1.00 90.75 325 GLY A O 1
ATOM 2478 N N . MET A 1 326 ? 0.842 0.897 -4.031 1.00 93.06 326 MET A N 1
ATOM 2479 C CA . MET A 1 326 ? -0.421 1.576 -4.299 1.00 93.06 326 MET A CA 1
ATOM 2480 C C . MET A 1 326 ? -1.421 0.665 -5.010 1.00 93.06 326 MET A C 1
ATOM 2482 O O . MET A 1 326 ? -2.618 0.723 -4.729 1.00 93.06 326 MET A O 1
ATOM 2486 N N . SER A 1 327 ? -0.961 -0.178 -5.933 1.00 91.75 327 SER A N 1
ATOM 2487 C CA . SER A 1 327 ? -1.882 -1.026 -6.703 1.00 91.75 327 SER A CA 1
ATOM 2488 C C . SER A 1 327 ? -2.453 -2.153 -5.845 1.00 91.75 327 SER A C 1
ATOM 2490 O O . SER A 1 327 ? -3.652 -2.416 -5.888 1.00 91.75 327 SER A O 1
ATOM 2492 N N . PHE A 1 328 ? -1.647 -2.747 -4.964 1.00 90.56 328 PHE A N 1
ATOM 2493 C CA . PHE A 1 328 ? -2.160 -3.721 -4.005 1.00 90.56 328 PHE A CA 1
ATOM 2494 C C . PHE A 1 328 ? -3.070 -3.065 -2.955 1.00 90.56 328 PHE A C 1
ATOM 2496 O O . PHE A 1 328 ? -4.145 -3.593 -2.667 1.00 90.56 328 PHE A O 1
ATOM 2503 N N . ALA A 1 329 ? -2.725 -1.865 -2.474 1.00 93.31 329 ALA A N 1
ATOM 2504 C CA . ALA A 1 329 ? -3.608 -1.077 -1.616 1.00 93.31 329 ALA A CA 1
ATOM 2505 C C . ALA A 1 329 ? -4.959 -0.794 -2.297 1.00 93.31 329 ALA A C 1
ATOM 2507 O O . ALA A 1 329 ? -6.003 -0.937 -1.666 1.00 93.31 329 ALA A O 1
ATOM 2508 N N . ALA A 1 330 ? -4.965 -0.456 -3.591 1.00 94.00 330 ALA A N 1
ATOM 2509 C CA . ALA A 1 330 ? -6.183 -0.233 -4.369 1.00 94.00 330 ALA A CA 1
ATOM 2510 C C . ALA A 1 330 ? -7.023 -1.505 -4.543 1.00 94.00 330 ALA A C 1
ATOM 2512 O O . ALA A 1 330 ? -8.248 -1.448 -4.450 1.00 94.00 330 ALA A O 1
ATOM 2513 N N . LEU A 1 331 ? -6.376 -2.653 -4.767 1.00 92.94 331 LEU A N 1
ATOM 2514 C CA . LEU A 1 331 ? -7.031 -3.959 -4.830 1.00 92.94 331 LEU A CA 1
ATOM 2515 C C . LEU A 1 331 ? -7.740 -4.280 -3.507 1.00 92.94 331 LEU A C 1
ATOM 2517 O O . LEU A 1 331 ? -8.933 -4.592 -3.505 1.00 92.94 331 LEU A O 1
ATOM 2521 N N . VAL A 1 332 ? -7.022 -4.180 -2.384 1.00 91.94 332 VAL A N 1
ATOM 2522 C CA . VAL A 1 332 ? -7.560 -4.511 -1.058 1.00 91.94 332 VAL A CA 1
ATOM 2523 C C . VAL A 1 332 ? -8.645 -3.521 -0.650 1.00 91.94 332 VAL A C 1
ATOM 2525 O O . VAL A 1 332 ? -9.746 -3.934 -0.289 1.00 91.94 332 VAL A O 1
ATOM 2528 N N . ALA A 1 333 ? -8.389 -2.221 -0.771 1.00 92.75 333 ALA A N 1
ATOM 2529 C CA . ALA A 1 333 ? -9.379 -1.193 -0.480 1.00 92.75 333 ALA A CA 1
ATOM 2530 C C . ALA A 1 333 ? -10.620 -1.324 -1.369 1.00 92.75 333 ALA A C 1
ATOM 2532 O O . ALA A 1 333 ? -11.739 -1.280 -0.866 1.00 92.75 333 ALA A O 1
ATOM 2533 N N . GLY A 1 334 ? -10.443 -1.567 -2.671 1.00 92.00 334 GLY A N 1
ATOM 2534 C CA . GLY A 1 334 ? -11.541 -1.801 -3.608 1.00 92.00 334 GLY A CA 1
ATOM 2535 C C . GLY A 1 334 ? -12.384 -3.015 -3.220 1.00 92.00 334 GLY A C 1
ATOM 2536 O O . GLY A 1 334 ? -13.607 -2.928 -3.219 1.00 92.00 334 GLY A O 1
ATOM 2537 N N . SER A 1 335 ? -11.745 -4.111 -2.798 1.00 91.25 335 SER A N 1
ATOM 2538 C CA . SER A 1 335 ? -12.436 -5.327 -2.340 1.00 91.25 335 SER A CA 1
ATOM 2539 C C . SER A 1 335 ? -13.254 -5.148 -1.061 1.00 91.25 335 SER A C 1
ATOM 2541 O O . SER A 1 335 ? -14.171 -5.928 -0.804 1.00 91.25 335 SER A O 1
ATOM 2543 N N . ARG A 1 336 ? -12.931 -4.128 -0.260 1.00 91.62 336 ARG A N 1
ATOM 2544 C CA . ARG A 1 336 ? -13.620 -3.786 0.992 1.00 91.62 336 ARG A CA 1
ATOM 2545 C C . ARG A 1 336 ? -14.489 -2.534 0.874 1.00 91.62 336 ARG A C 1
ATOM 2547 O O . ARG A 1 336 ? -15.139 -2.171 1.848 1.00 91.62 336 ARG A O 1
ATOM 2554 N N . LEU A 1 337 ? -14.490 -1.881 -0.293 1.00 90.75 337 LEU A N 1
ATOM 2555 C CA . LEU A 1 337 ? -15.073 -0.553 -0.514 1.00 90.75 337 LEU A CA 1
ATOM 2556 C C . LEU A 1 337 ? -14.579 0.485 0.514 1.00 90.75 337 LEU A C 1
ATOM 2558 O O . LEU A 1 337 ? -15.323 1.344 0.978 1.00 90.75 337 LEU A O 1
ATOM 2562 N N . ASP A 1 338 ? -13.300 0.389 0.871 1.00 91.75 338 ASP A N 1
ATOM 2563 C CA . ASP A 1 338 ? -12.680 1.117 1.972 1.00 91.75 338 ASP A CA 1
ATOM 2564 C C . ASP A 1 338 ? -11.731 2.205 1.462 1.00 91.75 338 ASP A C 1
ATOM 2566 O O . ASP A 1 338 ? -10.516 2.025 1.339 1.00 91.75 338 ASP A O 1
ATOM 2570 N N . LEU A 1 339 ? -12.310 3.363 1.147 1.00 90.56 339 LEU A N 1
ATOM 2571 C CA . LEU A 1 339 ? -11.571 4.499 0.604 1.00 90.56 339 LEU A CA 1
ATOM 2572 C C . LEU A 1 339 ? -10.499 5.029 1.571 1.00 90.56 339 LEU A C 1
ATOM 2574 O O . LEU A 1 339 ? -9.441 5.468 1.125 1.00 90.56 339 LEU A O 1
ATOM 2578 N N . LEU A 1 340 ? -10.740 4.975 2.884 1.00 90.81 340 LEU A N 1
ATOM 2579 C CA . LEU A 1 340 ? -9.794 5.481 3.881 1.00 90.81 340 LEU A CA 1
ATOM 2580 C C . LEU A 1 340 ? -8.537 4.613 3.948 1.00 90.81 340 LEU A C 1
ATOM 2582 O O . LEU A 1 340 ? -7.434 5.153 4.003 1.00 90.81 340 LEU A O 1
ATOM 2586 N N . CYS A 1 341 ? -8.683 3.288 3.850 1.00 93.31 341 CYS A N 1
ATOM 2587 C CA . CYS A 1 341 ? -7.547 2.378 3.712 1.00 93.31 341 CYS A CA 1
ATOM 2588 C C . CYS A 1 341 ? -6.721 2.671 2.453 1.00 93.31 341 CYS A C 1
ATOM 2590 O O . CYS A 1 341 ? -5.489 2.679 2.519 1.00 93.31 341 CYS A O 1
ATOM 2592 N N . PHE A 1 342 ? -7.375 2.967 1.322 1.00 95.00 342 PHE A N 1
ATOM 2593 C CA . PHE A 1 342 ? -6.662 3.353 0.102 1.00 95.00 342 PHE A CA 1
ATOM 2594 C C . PHE A 1 342 ? -5.895 4.664 0.279 1.00 95.00 342 PHE A C 1
ATOM 2596 O O . PHE A 1 342 ? -4.724 4.729 -0.078 1.00 95.00 342 PHE A O 1
ATOM 2603 N N . ILE A 1 343 ? -6.530 5.697 0.838 1.00 94.06 343 ILE A N 1
ATOM 2604 C CA . ILE A 1 343 ? -5.888 7.001 1.045 1.00 94.06 343 ILE A CA 1
ATOM 2605 C C . ILE A 1 343 ? -4.686 6.857 1.981 1.00 94.06 343 ILE A C 1
ATOM 2607 O O . ILE A 1 343 ? -3.612 7.363 1.661 1.00 94.06 343 ILE A O 1
ATOM 2611 N N . LEU A 1 344 ? -4.837 6.141 3.099 1.00 95.00 344 LEU A N 1
ATOM 2612 C CA . LEU A 1 344 ? -3.771 5.948 4.082 1.00 95.00 344 LEU A CA 1
ATOM 2613 C C . LEU A 1 344 ? -2.560 5.234 3.465 1.00 95.00 344 LEU A C 1
ATOM 2615 O O . LEU A 1 344 ? -1.466 5.790 3.427 1.00 95.00 344 LEU A O 1
ATOM 2619 N N . ASN A 1 345 ? -2.762 4.028 2.931 1.00 95.00 345 ASN A N 1
ATOM 2620 C CA . ASN A 1 345 ? -1.657 3.207 2.431 1.00 95.00 345 ASN A CA 1
ATOM 2621 C C . ASN A 1 345 ? -1.129 3.713 1.083 1.00 95.00 345 ASN A C 1
ATOM 2623 O O . ASN A 1 345 ? 0.073 3.712 0.840 1.00 95.00 345 ASN A O 1
ATOM 2627 N N . GLY A 1 346 ? -2.014 4.201 0.211 1.00 94.69 346 GLY A N 1
ATOM 2628 C CA . GLY A 1 346 ? -1.632 4.781 -1.073 1.00 94.69 346 GLY A CA 1
ATOM 2629 C C . GLY A 1 346 ? -0.802 6.053 -0.912 1.00 94.69 346 GLY A C 1
ATOM 2630 O O . GLY A 1 346 ? 0.167 6.235 -1.642 1.00 94.69 346 GLY A O 1
ATOM 2631 N N . SER A 1 347 ? -1.122 6.920 0.056 1.00 96.06 347 SER A N 1
ATOM 2632 C CA . SER A 1 347 ? -0.299 8.109 0.322 1.00 96.06 347 SER A CA 1
ATOM 2633 C C . SER A 1 347 ? 1.049 7.765 0.959 1.00 96.06 347 SER A C 1
ATOM 2635 O O . SER A 1 347 ? 2.054 8.362 0.567 1.00 96.06 347 SER A O 1
ATOM 2637 N N . ALA A 1 348 ? 1.098 6.775 1.861 1.00 96.56 348 ALA A N 1
ATOM 2638 C CA . ALA A 1 348 ? 2.350 6.254 2.416 1.00 96.56 348 ALA A CA 1
ATOM 2639 C C . ALA A 1 348 ? 3.278 5.731 1.307 1.00 96.56 348 ALA A C 1
ATOM 2641 O O . ALA A 1 348 ? 4.463 6.063 1.276 1.00 96.56 348 ALA A O 1
ATOM 2642 N N . ASP A 1 349 ? 2.717 4.990 0.351 1.00 95.56 349 ASP A N 1
ATOM 2643 C CA . ASP A 1 349 ? 3.442 4.422 -0.782 1.00 95.56 349 ASP A CA 1
ATOM 2644 C C . ASP A 1 349 ? 3.993 5.490 -1.745 1.00 95.56 349 ASP A C 1
ATOM 2646 O O . ASP A 1 349 ? 5.172 5.459 -2.105 1.00 95.56 349 ASP A O 1
ATOM 2650 N N . VAL A 1 350 ? 3.182 6.494 -2.110 1.00 94.62 350 VAL A N 1
ATOM 2651 C CA . VAL A 1 350 ? 3.641 7.628 -2.940 1.00 94.62 350 VAL A CA 1
ATOM 2652 C C . VAL A 1 350 ? 4.764 8.384 -2.253 1.00 94.62 350 VAL A C 1
ATOM 2654 O O . VAL A 1 350 ? 5.771 8.703 -2.886 1.00 94.62 350 VAL A O 1
ATOM 2657 N N . LEU A 1 351 ? 4.593 8.689 -0.965 1.00 96.56 351 LEU A N 1
ATOM 2658 C CA . LEU A 1 351 ? 5.592 9.423 -0.202 1.00 96.56 351 LEU A CA 1
ATOM 2659 C C . LEU A 1 351 ? 6.902 8.632 -0.129 1.00 96.56 351 LEU A C 1
ATOM 2661 O O . LEU A 1 351 ? 7.969 9.192 -0.375 1.00 96.56 351 LEU A O 1
ATOM 2665 N N . ALA A 1 352 ? 6.820 7.327 0.128 1.00 96.19 352 ALA A N 1
ATOM 2666 C CA . ALA A 1 352 ? 7.962 6.425 0.136 1.00 96.19 352 ALA A CA 1
ATOM 2667 C C . ALA A 1 352 ? 8.701 6.402 -1.208 1.00 96.19 352 ALA A C 1
ATOM 2669 O O . ALA A 1 352 ? 9.930 6.500 -1.232 1.00 96.19 352 ALA A O 1
ATOM 2670 N N . ALA A 1 353 ? 7.973 6.325 -2.324 1.00 93.81 353 ALA A N 1
ATOM 2671 C CA . ALA A 1 353 ? 8.555 6.380 -3.660 1.00 93.81 353 ALA A CA 1
ATOM 2672 C C . ALA A 1 353 ? 9.254 7.728 -3.911 1.00 93.81 353 ALA A C 1
ATOM 2674 O O . ALA A 1 353 ? 10.429 7.773 -4.276 1.00 93.81 353 ALA A O 1
ATOM 2675 N N . LEU A 1 354 ? 8.582 8.848 -3.635 1.00 92.88 354 LEU A N 1
ATOM 2676 C CA . LEU A 1 354 ? 9.176 10.181 -3.782 1.00 92.88 354 LEU A CA 1
ATOM 2677 C C . LEU A 1 354 ? 10.463 10.322 -2.963 1.00 92.88 354 LEU A C 1
ATOM 2679 O O . LEU A 1 354 ? 11.489 10.733 -3.509 1.00 92.88 354 LEU A O 1
ATOM 2683 N N . CYS A 1 355 ? 10.450 9.911 -1.694 1.00 95.62 355 CYS A N 1
ATOM 2684 C CA . CYS A 1 355 ? 11.649 9.892 -0.866 1.00 95.62 355 CYS A CA 1
ATOM 2685 C C . CYS A 1 355 ? 12.738 9.019 -1.503 1.00 95.62 355 CYS A C 1
ATOM 2687 O O . CYS A 1 355 ? 13.845 9.500 -1.730 1.00 95.62 355 CYS A O 1
ATOM 2689 N N . ALA A 1 356 ? 12.440 7.773 -1.874 1.00 93.94 356 ALA A N 1
ATOM 2690 C CA . ALA A 1 356 ? 13.430 6.876 -2.465 1.00 93.94 356 ALA A CA 1
ATOM 2691 C C . ALA A 1 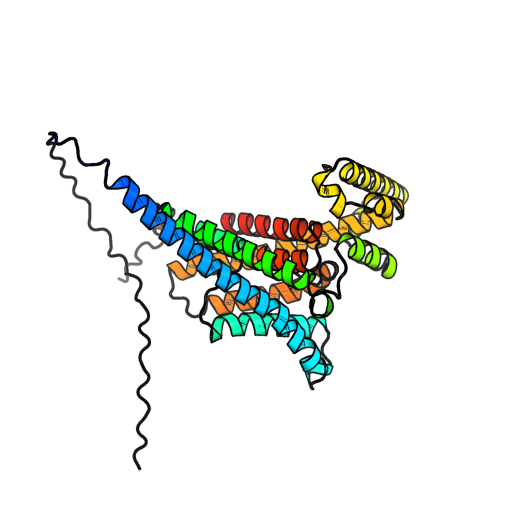356 ? 14.069 7.451 -3.747 1.00 93.94 356 ALA A C 1
ATOM 2693 O O . ALA A 1 356 ? 15.283 7.322 -3.919 1.00 93.94 356 ALA A O 1
ATOM 2694 N N . THR A 1 357 ? 13.306 8.147 -4.608 1.00 90.12 357 THR A N 1
ATOM 2695 C CA . THR A 1 357 ? 13.875 8.807 -5.805 1.00 90.12 357 THR A CA 1
ATOM 2696 C C . THR A 1 357 ? 14.869 9.913 -5.473 1.00 90.12 357 THR A C 1
ATOM 2698 O O . THR A 1 357 ? 15.771 10.179 -6.265 1.00 90.12 357 THR A O 1
ATOM 2701 N N . TYR A 1 358 ? 14.689 10.572 -4.328 1.00 91.12 358 TYR A N 1
ATOM 2702 C CA . TYR A 1 358 ? 15.544 11.663 -3.882 1.00 91.12 358 TYR A CA 1
ATOM 2703 C C . TYR A 1 358 ? 16.831 11.148 -3.227 1.00 91.12 358 TYR A C 1
ATOM 2705 O O . TYR A 1 358 ? 17.890 11.749 -3.386 1.00 91.12 358 TYR A O 1
ATOM 2713 N N . PHE A 1 359 ? 16.754 10.021 -2.511 1.00 94.56 359 PHE A N 1
ATOM 2714 C CA . PHE A 1 359 ? 17.903 9.430 -1.818 1.00 94.56 359 PHE A CA 1
ATOM 2715 C C . PHE A 1 359 ? 18.847 8.648 -2.742 1.00 94.56 359 PHE A C 1
ATOM 2717 O O . PHE A 1 359 ? 20.034 8.531 -2.436 1.00 94.56 359 PHE A O 1
ATOM 2724 N N . VAL A 1 360 ? 18.353 8.107 -3.860 1.00 91.38 360 VAL A N 1
ATOM 2725 C CA . VAL A 1 360 ? 19.175 7.332 -4.801 1.00 91.38 360 VAL A CA 1
ATOM 2726 C C . VAL A 1 360 ? 19.459 8.156 -6.046 1.00 91.38 360 VAL A C 1
ATOM 2728 O O . VAL A 1 360 ? 18.606 8.281 -6.921 1.00 91.38 360 VAL A O 1
ATOM 2731 N N . CYS A 1 361 ? 20.688 8.667 -6.133 1.00 86.62 361 CYS A N 1
ATOM 2732 C CA . CYS A 1 361 ? 21.202 9.349 -7.315 1.00 86.62 361 CYS A CA 1
ATOM 2733 C C . CYS A 1 361 ? 22.149 8.426 -8.100 1.00 86.62 361 CYS A C 1
ATOM 2735 O O . CYS A 1 361 ? 23.029 7.799 -7.499 1.00 86.62 361 CYS A O 1
ATOM 2737 N N . PRO A 1 362 ? 22.039 8.360 -9.438 1.00 78.81 362 PRO A N 1
ATOM 2738 C CA . PRO A 1 362 ? 23.001 7.634 -10.253 1.00 78.81 362 PRO A CA 1
ATOM 2739 C C . PRO A 1 362 ? 24.390 8.282 -10.154 1.00 78.81 362 PRO A C 1
ATOM 2741 O O . PRO A 1 362 ? 24.537 9.503 -10.220 1.00 78.81 362 PRO A O 1
ATOM 2744 N N . VAL A 1 363 ? 25.429 7.453 -10.018 1.00 76.25 363 VAL A N 1
ATOM 2745 C CA . VAL A 1 363 ? 26.819 7.924 -9.917 1.00 76.25 363 VAL A CA 1
ATOM 2746 C C . VAL A 1 363 ? 27.248 8.582 -11.240 1.00 76.25 363 VAL A C 1
ATOM 2748 O O . VAL A 1 363 ? 27.112 7.952 -12.291 1.00 76.25 363 VAL A O 1
ATOM 2751 N N . PRO A 1 364 ? 27.801 9.810 -11.232 1.00 72.62 364 PRO A N 1
ATOM 2752 C CA . PRO A 1 364 ? 28.336 10.441 -12.435 1.00 72.62 364 PRO A CA 1
ATOM 2753 C C . PRO A 1 364 ? 29.520 9.661 -13.020 1.00 72.62 364 PRO A C 1
ATOM 2755 O O . PRO A 1 364 ? 30.477 9.332 -12.317 1.00 72.62 364 PRO A O 1
ATOM 2758 N N . ARG A 1 365 ? 29.509 9.419 -14.340 1.00 64.38 365 ARG A N 1
ATOM 2759 C CA . ARG A 1 365 ? 30.599 8.718 -15.054 1.00 64.38 365 ARG A CA 1
ATOM 2760 C C . ARG A 1 365 ? 31.968 9.394 -14.930 1.00 64.38 365 ARG A C 1
ATOM 2762 O O . ARG A 1 365 ? 32.981 8.737 -15.150 1.00 64.38 365 ARG A O 1
ATOM 2769 N N . THR A 1 366 ? 32.013 10.674 -14.568 1.00 61.56 366 THR A N 1
ATOM 2770 C CA . THR A 1 366 ? 33.251 11.453 -14.417 1.00 61.56 366 THR A CA 1
ATOM 2771 C C . THR A 1 366 ? 34.194 10.896 -13.348 1.00 61.56 366 THR A C 1
ATOM 2773 O O . THR A 1 366 ? 35.393 11.146 -13.430 1.00 61.56 366 THR A O 1
ATOM 2776 N N . HIS A 1 367 ? 33.702 10.082 -12.406 1.00 53.38 367 HIS A N 1
ATOM 2777 C CA . HIS A 1 367 ? 34.540 9.406 -11.409 1.00 53.38 367 HIS A CA 1
ATOM 2778 C C . HIS A 1 367 ? 35.027 8.007 -11.808 1.00 53.38 367 HIS A C 1
ATOM 2780 O O . HIS A 1 367 ? 35.896 7.461 -11.136 1.00 53.38 367 HIS A O 1
ATOM 2786 N N . CYS A 1 368 ? 34.574 7.446 -12.934 1.00 53.88 368 CYS A N 1
ATOM 2787 C CA . CYS A 1 368 ? 35.146 6.216 -13.495 1.00 53.88 368 CYS A CA 1
ATOM 2788 C C . CYS A 1 368 ? 36.322 6.557 -14.433 1.00 53.88 368 CYS A C 1
ATOM 2790 O O . CYS A 1 368 ? 36.409 6.118 -15.582 1.00 53.88 368 CYS A O 1
ATOM 2792 N N . GLY A 1 369 ? 37.201 7.439 -13.951 1.00 50.44 369 GLY A N 1
ATOM 2793 C CA . GLY A 1 369 ? 38.419 7.841 -14.631 1.00 50.44 369 GLY A CA 1
ATOM 2794 C C . GLY A 1 369 ? 39.390 6.671 -14.678 1.00 50.44 369 GLY A C 1
ATOM 2795 O O . GLY A 1 369 ? 39.918 6.271 -13.649 1.00 50.44 369 GLY A O 1
ATOM 2796 N N . LYS A 1 370 ? 39.574 6.134 -15.890 1.00 50.09 370 LYS A N 1
ATOM 2797 C CA . LYS A 1 370 ? 40.695 5.317 -16.378 1.00 50.09 370 LYS A CA 1
ATOM 2798 C C . LYS A 1 370 ? 41.766 5.039 -15.310 1.00 50.09 370 LYS A C 1
ATOM 2800 O O . LYS A 1 370 ? 42.760 5.759 -15.239 1.00 50.09 370 LYS A O 1
ATOM 2805 N N . GLN A 1 371 ? 41.618 3.951 -14.556 1.00 46.09 371 GLN A N 1
ATOM 2806 C CA . GLN A 1 371 ? 42.802 3.254 -14.067 1.00 46.09 371 GLN A CA 1
ATOM 2807 C C . GLN A 1 371 ? 43.517 2.774 -15.333 1.00 46.09 371 GLN A C 1
ATOM 2809 O O . GLN A 1 371 ? 43.092 1.813 -15.975 1.00 46.09 371 GLN A O 1
ATOM 2814 N N . LYS A 1 372 ? 44.521 3.536 -15.781 1.00 48.12 372 LYS A N 1
ATOM 2815 C CA . LYS A 1 372 ? 45.527 2.998 -16.689 1.00 48.12 372 LYS A CA 1
ATOM 2816 C C . LYS A 1 372 ? 46.126 1.813 -15.943 1.00 48.12 372 LYS A C 1
ATOM 2818 O O . LYS A 1 372 ? 46.724 1.988 -14.887 1.00 48.12 372 LYS A O 1
ATOM 2823 N N . VAL A 1 373 ? 45.835 0.619 -16.436 1.00 52.84 373 VAL A N 1
ATOM 2824 C CA . VAL A 1 373 ? 46.632 -0.557 -16.123 1.00 52.84 373 VAL A CA 1
ATOM 2825 C C . VAL A 1 373 ? 47.947 -0.302 -16.852 1.00 52.84 373 VAL A C 1
ATOM 2827 O O . VAL A 1 373 ? 47.988 -0.446 -18.074 1.00 52.84 373 VAL A O 1
ATOM 2830 N N . ASP A 1 374 ? 48.924 0.242 -16.127 1.00 51.88 374 ASP A N 1
ATOM 2831 C CA . ASP A 1 374 ? 50.319 0.279 -16.571 1.00 51.88 374 ASP A CA 1
ATOM 2832 C C . ASP A 1 374 ? 50.930 -1.126 -16.473 1.00 51.88 374 ASP A C 1
ATOM 2834 O O . ASP A 1 374 ? 50.585 -1.858 -15.509 1.00 51.88 374 ASP A O 1
#

Sequence (374 aa):
MDLKKPKRKRRNTKHHPVYPPPHGMEASVSAGAEASGDSVLAGSSTDKLISLKRAAAYFFRNYAASIAFHAYIAFLPALLIPILGKTTPFSRWSSDALTVLTVFVANATWMEVLGVDCTGDACSAFMEAAQEKQFKETHGSSLHSAKKWQWFLGGASGLLGAVTVGLVIAAFSPLNPFSGVLPLPHELFRRVRSDGALTPSIGIDILNAVLTDEQSVLVASHVQTAAVAVVGWCPKIFDPFLQNLQNVLLSFSPMETFRSISLLLDTFLVEFLLCFIVYLVSSVVTSAAFYLELRHAKRINLAVLLLAVLAGLPFCRIVGGPMLGMSFAALVAGSRLDLLCFILNGSADVLAALCATYFVCPVPRTHCGKQKVD

Secondary structure (DSSP, 8-state):
--------------PPP-PPP----------------S-TTSHHHHHHHHHHHHHHHHHHHHHHHHHHHHHHHHHHHHHHHHHHHHSTTGGGS-HHHHHHHHHHHHHHHIIIII-------HHHHHHHHHHHHHHHHHTT-PPPHHHHHHHHHHHHHHHHHHHHHHHHHHHTGGG-TTTTS--HHHHHHHHHHHHGGGS--HHHHHHHHHS-HHHHHHHHHHHHHHHHHHHHHS-GGGHHHHTTHHHHHHHS-HHHHHHHHHHHHHHHHHHHHHHHHHHHHHHHHHHHHHHS--TTHHHHHHHHHHHHHHHHTTTGGGGTS---SHHHHHHHHHHHT-HHHHHHHHHHHHHHHHHHHHH-PPPPGGG-------

Organism: NCBI:txid51315

Foldseek 3Di:
DDDDDDDDPPDPDPDDDPDDDDDDDDDDDDDDDDDDDDDPPPVVVVVVVVLVVVLVVLLVVLLVVLLVLLLQLQQQLLVQLVVQCPDPPSVPPDSLVSSLVRSLCSVVCCCPPVVDPNPLFLLLLVLLVLLVQLVQVLVVHHDDPSVVSSSNSSNVSSQVSLLVLLQVLQVVVVSNSLNVAAFLLVLLLVCCVVCPPNDDFPQVVVLVVPDDPVVSLVVLVVLLVVVLVVLVPDPPVCCVQSPCVNVSSVVDRSNSNSRSVRLLVQLLVLLLVLLLQLSLLLSVLSLVVVVDVCPCSVVVSSVSNSVSQVVFAVSNVSLPTRQSGLSSQSNSCSNNVHVVSSCRNNVSNNVSSVVSSVVDRRDRCVVVPDPPPD